Protein AF-0000000077996083 (afdb_homodimer)

Radius of gyration: 19.34 Å; Cα contacts (8 Å, |Δi|>4): 1095; chains: 2; bounding box: 48×63×41 Å

Secondary structure (DSSP, 8-state):
------EEEE---SS-EEEEEE-TTSSEEEEEETTSEEEEEEEETTEEEEEEEEEE-SSSEEEEEE-TTSSEEEEEETTSEEEEEETTTTTEEEEEEE--SS-EEEEEE-TTSSEEEEEETTS-EEEEETT-TT-EEEETT-SSSS-EEEEEEEETTEEEEEETTTEEEEEE----/------EE-----SS-EEEEEE-TTSSEEEEEETTSEEEEEEEETTEEEEEEEEEE-SSSEEEEEE-TTSSEEEEEETTSEEEEEETTTTTEEEEEEE--SS-EEEEEE-TTSSEEEEEETTS-EEEEETT-TT-EEEETT-SSSS-EEEEEEEETTEEEEEETTTEEEEEE----

pLDDT: mean 91.92, std 12.84, range [27.53, 99.0]

InterPro domains:
  IPR001680 WD40 repeat [PF00400] (54-85)
  IPR001680 WD40 repeat [PF00400] (96-128)
  IPR001680 WD40 repeat [PF00400] (143-172)
  IPR001680 WD40 repeat [PS50082] (97-138)
  IPR001680 WD40 repeat [SM00320] (3-42)
  IPR001680 WD40 repeat [SM00320] (48-86)
  IPR001680 WD40 repeat [SM00320] (90-129)
  IPR001680 WD40 repeat [SM00320] (133-172)
  IPR015943 WD40/YVTN repeat-like-containing domain superfamily [G3DSA:2.130.10.10] (1-175)
  IPR036322 WD40-repeat-containing domain superfamily [SSF50978] (5-173)

Foldseek 3Di:
DPPPPPPPDPPCPPFAWADWDAQPVRFWIWTFTQAQKIFIWGDDPHDTHGPVDIDGHPGRWQDWDAQPVRQKIWTFFQVQKIWIFGVVVVRPTQDIAHDGPGGWHDKDAANVSQWIWIWHQSQWIKIAGRNDNVFIDTDPCNDPPGTWDDWDDPHNFWIWTDTPSPDIDIGGHDGD/DDCPPDPPDPPDPPFAWADWDAQPVRFWIWTFTQAQKIFIWGDDPPDTHGPVDIDGHPGRWQDWDAQPVRQKIWTFHQVQKIWIFGVVVVRHTQDIAHDGPGGWHDKDAANVSQWIWIWHQSQWIKIAGRNDNVFIDTDPCNDPPGTWDDWDDPHNFWIWTDTPSPDIDIGGHDGD

Sequence (352 aa):
MKNKKKCFAIDDPGYEPEVVAIHPGGGTAAVGGLDGNVHLYSIQGTSLKIDEKTLQAKGPVTDLAYSHDGAFLAVCDANKVVTVFSVADGYAEHNIFYGHHAKIVCLAWSPDNEHFASGGMDMMVYVWTLSDPETRVKIPDAHRLHHVSSLAWLDEHTLITTSHDASVKEWSISYKMKNKKKCFAIDDPGYEPEVVAIHPGGGTAAVGGLDGNVHLYSIQGTSLKIDEKTLQAKGPVTDLAYSHDGAFLAVCDANKVVTVFSVADGYAEHNIFYGHHAKIVCLAWSPDNEHFASGGMDMMVYVWTLSDPETRVKIPDAHRLHHVSSLAWLDEHTLITTSHDASVKEWSISYK

Organism: NCBI:txid55544

Nearest PDB structures (foldseek):
  3fm0-assembly1_A  TM=8.403E-01  e=8.710E-08  Homo sapiens
  8ro1-assembly1_E  TM=8.560E-01  e=1.015E-07  Caenorhabditis elegans
  8j6s-assembly1_L  TM=8.609E-01  e=5.457E-07  Homo sapiens
  8qzs-assembly1_E  TM=5.482E-01  e=2.697E-08  Homo sapiens
  7b9v-assembly1_o  TM=7.533E-01  e=2.274E-06  Saccharomyces cerevisiae

Structure (mmCIF, N/CA/C/O backbone):
data_AF-0000000077996083-model_v1
#
loop_
_entity.id
_entity.type
_entity.pdbx_description
1 polymer 'B-cell lymphoma 6 protein'
#
loop_
_atom_site.group_PDB
_atom_site.id
_atom_site.type_symbol
_atom_site.label_atom_id
_atom_site.label_alt_id
_atom_site.label_comp_id
_atom_site.label_asym_id
_atom_site.label_entity_id
_atom_site.label_seq_id
_atom_site.pdbx_PDB_ins_code
_atom_site.Cartn_x
_atom_site.Cartn_y
_atom_site.Cartn_z
_atom_site.occupancy
_atom_site.B_iso_or_equiv
_atom_site.auth_seq_id
_atom_site.auth_comp_id
_atom_site.auth_asym_id
_atom_site.auth_atom_id
_atom_site.pdbx_PDB_model_num
ATOM 1 N N . MET A 1 1 ? -2.143 -31.609 -17.672 1 27.53 1 MET A N 1
ATOM 2 C CA . MET A 1 1 ? -2.322 -30.688 -16.562 1 27.53 1 MET A CA 1
ATOM 3 C C . MET A 1 1 ? -1.251 -29.609 -16.562 1 27.53 1 MET A C 1
ATOM 5 O O . MET A 1 1 ? -1.557 -28.422 -16.406 1 27.53 1 MET A O 1
ATOM 9 N N . LYS A 1 2 ? 0.029 -30.031 -16.203 1 35.25 2 LYS A N 1
ATOM 10 C CA . LYS A 1 2 ? 0.854 -29.25 -15.289 1 35.25 2 LYS A CA 1
ATOM 11 C C . LYS A 1 2 ? 1.583 -28.125 -16.016 1 35.25 2 LYS A C 1
ATOM 13 O O . LYS A 1 2 ? 2.678 -28.328 -16.547 1 35.25 2 LYS A O 1
ATOM 18 N N . ASN A 1 3 ? 1.143 -27.562 -16.891 1 41.5 3 ASN A N 1
ATOM 19 C CA . ASN A 1 3 ? 1.96 -26.422 -17.297 1 41.5 3 ASN A CA 1
ATOM 20 C C . ASN A 1 3 ? 2.445 -25.625 -16.094 1 41.5 3 ASN A C 1
ATOM 22 O O . ASN A 1 3 ? 1.676 -24.875 -15.484 1 41.5 3 ASN A O 1
ATOM 26 N N . LYS A 1 4 ? 3.314 -26.312 -15.328 1 43.78 4 LYS A N 1
ATOM 27 C CA . LYS A 1 4 ? 4.043 -25.75 -14.195 1 43.78 4 LYS A CA 1
ATOM 28 C C . LYS A 1 4 ? 4.672 -24.406 -14.57 1 43.78 4 LYS A C 1
ATOM 30 O O . LYS A 1 4 ? 5.465 -24.328 -15.508 1 43.78 4 LYS A O 1
ATOM 35 N N . LYS A 1 5 ? 3.887 -23.266 -14.43 1 49.53 5 LYS A N 1
ATOM 36 C CA . LYS A 1 5 ? 4.238 -21.859 -14.609 1 49.53 5 LYS A CA 1
ATOM 37 C C . LYS A 1 5 ? 5.586 -21.547 -13.961 1 49.53 5 LYS A C 1
ATOM 39 O O . LYS A 1 5 ? 5.859 -21.969 -12.836 1 49.53 5 LYS A O 1
ATOM 44 N N . LYS A 1 6 ? 6.57 -21.469 -14.891 1 47.84 6 LYS A N 1
ATOM 45 C CA . LYS A 1 6 ? 7.965 -21.219 -14.539 1 47.84 6 LYS A CA 1
ATOM 46 C C . LYS A 1 6 ? 8.086 -20.047 -13.57 1 47.84 6 LYS A C 1
ATOM 48 O O . LYS A 1 6 ? 7.566 -18.953 -13.844 1 47.84 6 LYS A O 1
ATOM 53 N N . CYS A 1 7 ? 7.914 -20.344 -12.258 1 51.66 7 CYS A N 1
ATOM 54 C CA . CYS A 1 7 ? 8.289 -19.391 -11.234 1 51.66 7 CYS A CA 1
ATOM 55 C C . CYS A 1 7 ? 9.789 -19.125 -11.258 1 51.66 7 CYS A C 1
ATOM 57 O O . CYS A 1 7 ? 10.594 -20.062 -11.297 1 51.66 7 CYS A O 1
ATOM 59 N N . PHE A 1 8 ? 10.172 -18.078 -12.07 1 52.69 8 PHE A N 1
ATOM 60 C CA . PHE A 1 8 ? 11.562 -17.703 -11.828 1 52.69 8 PHE A CA 1
ATOM 61 C C . PHE A 1 8 ? 11.711 -17.047 -10.461 1 52.69 8 PHE A C 1
ATOM 63 O O . PHE A 1 8 ? 10.883 -16.234 -10.055 1 52.69 8 PHE A O 1
ATOM 70 N N . ALA A 1 9 ? 12.18 -17.797 -9.539 1 57.34 9 ALA A N 1
ATOM 71 C CA . ALA A 1 9 ? 12.414 -17.281 -8.188 1 57.34 9 ALA A CA 1
ATOM 72 C C . ALA A 1 9 ? 13.82 -16.719 -8.047 1 57.34 9 ALA A C 1
ATOM 74 O O . ALA A 1 9 ? 14.773 -17.234 -8.633 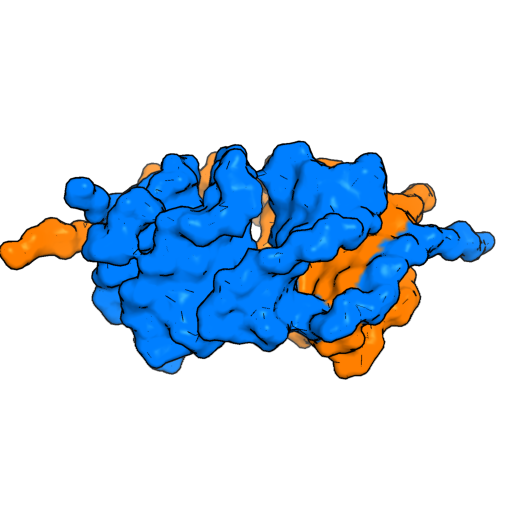1 57.34 9 ALA A O 1
ATOM 75 N N . ILE A 1 10 ? 13.938 -15.398 -7.91 1 59.88 10 ILE A N 1
ATOM 76 C CA . ILE A 1 10 ? 15.18 -14.922 -7.309 1 59.88 10 ILE A CA 1
ATOM 77 C C . ILE A 1 10 ? 15.32 -15.492 -5.898 1 59.88 10 ILE A C 1
ATOM 79 O O . ILE A 1 10 ? 14.641 -15.047 -4.969 1 59.88 10 ILE A O 1
ATOM 83 N N . ASP A 1 11 ? 15.891 -16.641 -5.832 1 62.16 11 ASP A N 1
ATOM 84 C CA . ASP A 1 11 ? 16.047 -17.344 -4.562 1 62.16 11 ASP A CA 1
ATOM 85 C C . ASP A 1 11 ? 17.234 -16.781 -3.773 1 62.16 11 ASP A C 1
ATOM 87 O O . ASP A 1 11 ? 18.25 -16.422 -4.352 1 62.16 11 ASP A O 1
ATOM 91 N N . ASP A 1 12 ? 17 -16.562 -2.426 1 67.06 12 ASP A N 1
ATOM 92 C CA . ASP A 1 12 ? 17.875 -16.266 -1.295 1 67.06 12 ASP A CA 1
ATOM 93 C C . ASP A 1 12 ? 18.703 -15.008 -1.542 1 67.06 12 ASP A C 1
ATOM 95 O O . ASP A 1 12 ? 19.922 -15.078 -1.682 1 67.06 12 ASP A O 1
ATOM 99 N N . PRO A 1 13 ? 18.078 -13.844 -1.62 1 76.06 13 PRO A N 1
ATOM 100 C CA . PRO A 1 13 ? 18.828 -12.602 -1.834 1 76.06 13 PRO A CA 1
ATOM 101 C C . PRO A 1 13 ? 19.734 -12.242 -0.659 1 76.06 13 PRO A C 1
ATOM 103 O O . PRO A 1 13 ? 20.516 -11.305 -0.75 1 76.06 13 PRO A O 1
ATOM 106 N N . GLY A 1 14 ? 19.75 -12.969 0.502 1 84.19 14 GLY A N 1
ATOM 107 C CA . GLY A 1 14 ? 20.625 -12.719 1.633 1 84.19 14 GLY A CA 1
ATOM 108 C C . GLY A 1 14 ? 20.078 -11.68 2.596 1 84.19 14 GLY A C 1
ATOM 109 O O . GLY A 1 14 ? 20.797 -11.188 3.467 1 84.19 14 GLY A O 1
ATOM 110 N N . TYR A 1 15 ? 18.906 -11.219 2.441 1 92 15 TYR A N 1
ATOM 111 C CA . TYR A 1 15 ? 18.219 -10.289 3.33 1 92 15 TYR A CA 1
ATOM 112 C C . TYR A 1 15 ? 16.719 -10.609 3.404 1 92 15 TYR A C 1
ATOM 114 O O . TYR A 1 15 ? 16.234 -11.492 2.693 1 92 15 TYR A O 1
ATOM 122 N N . GLU A 1 16 ? 16.047 -10.039 4.391 1 95.19 16 GLU A N 1
ATOM 123 C CA . GLU A 1 16 ? 14.602 -10.227 4.555 1 95.19 16 GLU A CA 1
ATOM 124 C C . GLU A 1 16 ? 13.828 -9.086 3.908 1 95.19 16 GLU A C 1
ATOM 126 O O . GLU A 1 16 ? 13.742 -7.988 4.469 1 95.19 16 GLU A O 1
ATOM 131 N N . PRO A 1 17 ? 13.227 -9.32 2.734 1 96.69 17 PRO A N 1
ATOM 132 C CA . PRO A 1 17 ? 12.469 -8.273 2.049 1 96.69 17 PRO A CA 1
ATOM 133 C C . PRO A 1 17 ? 11.148 -7.945 2.748 1 96.69 17 PRO A C 1
ATOM 135 O O . PRO A 1 17 ? 10.461 -8.844 3.227 1 96.69 17 PRO A O 1
ATOM 138 N N . GLU A 1 18 ? 10.812 -6.68 2.879 1 97.94 18 GLU A N 1
ATOM 139 C CA . GLU A 1 18 ? 9.594 -6.211 3.539 1 97.94 18 GLU A CA 1
ATOM 140 C C . GLU A 1 18 ? 8.586 -5.688 2.525 1 97.94 18 GLU A C 1
ATOM 142 O O . GLU A 1 18 ? 7.387 -5.965 2.633 1 97.94 18 GLU A O 1
ATOM 147 N N . VAL A 1 19 ? 8.969 -4.961 1.599 1 98.56 19 VAL A N 1
ATOM 148 C CA . VAL A 1 19 ? 8.078 -4.246 0.691 1 98.56 19 VAL A CA 1
ATOM 149 C C . VAL A 1 19 ? 8.766 -4.051 -0.659 1 98.56 19 VAL A C 1
ATOM 151 O O . VAL A 1 19 ? 9.984 -3.891 -0.725 1 98.56 19 VAL A O 1
ATOM 154 N N . VAL A 1 20 ? 7.98 -4.059 -1.806 1 97.88 20 VAL A N 1
ATOM 155 C CA . VAL A 1 20 ? 8.492 -3.859 -3.158 1 97.88 20 VAL A CA 1
ATOM 156 C C . VAL A 1 20 ? 7.695 -2.76 -3.855 1 97.88 20 VAL A C 1
ATOM 158 O O . VAL A 1 20 ? 6.48 -2.658 -3.678 1 97.88 20 VAL A O 1
ATOM 161 N N . ALA A 1 21 ? 8.328 -1.937 -4.57 1 98.31 21 ALA A N 1
ATOM 162 C CA . ALA A 1 21 ? 7.723 -0.956 -5.465 1 98.31 21 ALA A CA 1
ATOM 163 C C . ALA A 1 21 ? 8.359 -1.012 -6.852 1 98.31 21 ALA A C 1
ATOM 165 O O . ALA A 1 21 ? 9.578 -1.132 -6.98 1 98.31 21 ALA A O 1
ATOM 166 N N . ILE A 1 22 ? 7.543 -0.932 -7.848 1 97.25 22 ILE A N 1
ATOM 167 C CA . ILE A 1 22 ? 8.016 -0.876 -9.227 1 97.25 22 ILE A CA 1
ATOM 168 C C . ILE A 1 22 ? 8.078 0.577 -9.695 1 97.25 22 ILE A C 1
ATOM 170 O O . ILE A 1 22 ? 7.121 1.336 -9.508 1 97.25 22 ILE A O 1
ATOM 174 N N . HIS A 1 23 ? 9.203 0.893 -10.25 1 98.12 23 HIS A N 1
ATOM 175 C CA . HIS A 1 23 ? 9.305 2.225 -10.836 1 98.12 23 HIS A CA 1
ATOM 176 C C . HIS A 1 23 ? 8.258 2.426 -11.93 1 98.12 23 HIS A C 1
ATOM 178 O O . HIS A 1 23 ? 8.039 1.536 -12.758 1 98.12 23 HIS A O 1
ATOM 184 N N . PRO A 1 24 ? 7.66 3.637 -11.938 1 96.25 24 PRO A N 1
ATOM 185 C CA . PRO A 1 24 ? 6.586 3.84 -12.914 1 96.25 24 PRO A CA 1
ATOM 186 C C . PRO A 1 24 ? 7.074 3.721 -14.359 1 96.25 24 PRO A C 1
ATOM 188 O O . PRO A 1 24 ? 6.293 3.379 -15.25 1 96.25 24 PRO A O 1
ATOM 191 N N . GLY A 1 25 ? 8.25 3.934 -14.602 1 94.69 25 GLY A N 1
ATOM 192 C CA . GLY A 1 25 ? 8.812 3.793 -15.938 1 94.69 25 GLY A CA 1
ATOM 193 C C . GLY A 1 25 ? 9.156 2.359 -16.297 1 94.69 25 GLY A C 1
ATOM 194 O O . GLY A 1 25 ? 9.57 2.074 -17.422 1 94.69 25 GLY A O 1
ATOM 195 N N . GLY A 1 26 ? 9.078 1.457 -15.367 1 93.5 26 GLY A N 1
ATOM 196 C CA . GLY A 1 26 ? 9.148 0.025 -15.609 1 93.5 26 GLY A CA 1
ATOM 197 C C . GLY A 1 26 ? 10.57 -0.511 -15.602 1 93.5 26 GLY A C 1
ATOM 198 O O . GLY A 1 26 ? 10.789 -1.7 -15.844 1 93.5 26 GLY A O 1
ATOM 199 N N . GLY A 1 27 ? 11.57 0.197 -15.258 1 93.06 27 GLY A N 1
ATOM 200 C CA . GLY A 1 27 ? 12.945 -0.258 -15.414 1 93.06 27 GLY A CA 1
ATOM 201 C C . GLY A 1 27 ? 13.555 -0.78 -14.125 1 93.06 27 GLY A C 1
ATOM 202 O O . GLY A 1 27 ? 14.609 -1.412 -14.148 1 93.06 27 GLY A O 1
ATOM 203 N N . THR A 1 28 ? 12.938 -0.539 -13.047 1 96.5 28 THR A N 1
ATOM 204 C CA . THR A 1 28 ? 13.562 -0.862 -11.766 1 96.5 28 THR A CA 1
ATOM 205 C C . THR A 1 28 ? 12.516 -1.332 -10.766 1 96.5 28 THR A C 1
ATOM 207 O O . THR A 1 28 ? 11.414 -0.771 -10.695 1 96.5 28 THR A O 1
ATOM 210 N N . ALA A 1 29 ? 12.797 -2.398 -10.031 1 96.19 29 ALA A N 1
ATOM 211 C CA . ALA A 1 29 ? 12.086 -2.762 -8.812 1 96.19 29 ALA A CA 1
ATOM 212 C C . ALA A 1 29 ? 12.922 -2.422 -7.574 1 96.19 29 ALA A C 1
ATOM 214 O O . ALA A 1 29 ? 14.094 -2.795 -7.488 1 96.19 29 ALA A O 1
ATOM 215 N N . ALA A 1 30 ? 12.367 -1.643 -6.656 1 98 30 ALA A N 1
ATOM 216 C CA . ALA A 1 30 ? 12.984 -1.336 -5.371 1 98 30 ALA A CA 1
ATOM 217 C C . ALA A 1 30 ? 12.414 -2.209 -4.262 1 98 30 ALA A C 1
ATOM 219 O O . ALA A 1 30 ? 11.195 -2.236 -4.051 1 98 30 ALA A O 1
ATOM 220 N N . VAL A 1 31 ? 13.234 -2.939 -3.564 1 97.56 31 VAL A N 1
ATOM 221 C CA . VAL A 1 31 ? 12.812 -3.83 -2.49 1 97.56 31 VAL A CA 1
ATOM 222 C C . VAL A 1 31 ? 13.422 -3.375 -1.168 1 97.56 31 VAL A C 1
ATOM 224 O O . VAL A 1 31 ? 14.648 -3.396 -1.004 1 97.56 31 VAL A O 1
ATOM 227 N N . GLY A 1 32 ? 12.547 -2.938 -0.267 1 98.56 32 GLY A N 1
ATOM 228 C CA . GLY A 1 32 ? 13 -2.58 1.067 1 98.56 32 GLY A CA 1
ATOM 229 C C . GLY A 1 32 ? 13.203 -3.781 1.973 1 98.56 32 GLY A C 1
ATOM 230 O O . GLY A 1 32 ? 12.367 -4.688 2.004 1 98.56 32 GLY A O 1
ATOM 231 N N . GLY A 1 33 ? 14.289 -3.721 2.672 1 98.19 33 GLY A N 1
ATOM 232 C CA . GLY A 1 33 ? 14.625 -4.855 3.52 1 98.19 33 GLY A CA 1
ATOM 233 C C . GLY A 1 33 ? 14.664 -4.504 4.996 1 98.19 33 GLY A C 1
ATOM 234 O O . GLY A 1 33 ? 14.875 -3.346 5.355 1 98.19 33 GLY A O 1
ATOM 235 N N . LEU A 1 34 ? 14.523 -5.535 5.801 1 98.12 34 LEU A N 1
ATOM 236 C CA . LEU A 1 34 ? 14.672 -5.383 7.246 1 98.12 34 LEU A CA 1
ATOM 237 C C . LEU A 1 34 ? 16.125 -5.117 7.621 1 98.12 34 LEU A C 1
ATOM 239 O O . LEU A 1 34 ? 16.422 -4.719 8.75 1 98.12 34 LEU A O 1
ATOM 243 N N . ASP A 1 35 ? 17.062 -5.27 6.707 1 97.69 35 ASP A N 1
ATOM 244 C CA . ASP A 1 35 ? 18.469 -4.984 6.945 1 97.69 35 ASP A CA 1
ATOM 245 C C . ASP A 1 35 ? 18.75 -3.484 6.855 1 97.69 35 ASP A C 1
ATOM 247 O O . ASP A 1 35 ? 19.891 -3.051 7.035 1 97.69 35 ASP A O 1
ATOM 251 N N . GLY A 1 36 ? 17.719 -2.68 6.523 1 98.5 36 GLY A N 1
ATOM 252 C CA . GLY A 1 36 ? 17.875 -1.235 6.441 1 98.5 36 GLY A CA 1
ATOM 253 C C . GLY A 1 36 ? 18.312 -0.758 5.074 1 98.5 36 GLY A C 1
ATOM 254 O O . GLY A 1 36 ? 18.688 0.407 4.906 1 98.5 36 GLY A O 1
ATOM 255 N N . ASN A 1 37 ? 18.312 -1.662 4.18 1 98.31 37 ASN A N 1
ATOM 256 C CA . ASN A 1 37 ? 18.703 -1.313 2.814 1 98.31 37 ASN A CA 1
ATOM 257 C C . ASN A 1 37 ? 17.516 -1.46 1.852 1 98.31 37 ASN A C 1
ATOM 259 O O . ASN A 1 37 ? 16.594 -2.225 2.113 1 98.31 37 ASN A O 1
ATOM 263 N N . VAL A 1 38 ? 17.562 -0.648 0.821 1 98.69 38 VAL A N 1
ATOM 264 C CA . VAL A 1 38 ? 16.75 -0.881 -0.361 1 98.69 38 VAL A CA 1
ATOM 265 C C . VAL A 1 38 ? 17.578 -1.528 -1.459 1 98.69 38 VAL A C 1
ATOM 267 O O . VAL A 1 38 ? 18.594 -0.97 -1.881 1 98.69 38 VAL A O 1
ATOM 270 N N . HIS A 1 39 ? 17.219 -2.682 -1.838 1 97.19 39 HIS A N 1
ATOM 271 C CA . HIS A 1 39 ? 17.875 -3.398 -2.92 1 97.19 39 HIS A CA 1
ATOM 272 C C . HIS A 1 39 ? 17.203 -3.135 -4.258 1 97.19 39 HIS A C 1
ATOM 274 O O . HIS A 1 39 ? 16 -3.383 -4.406 1 97.19 39 HIS A O 1
ATOM 280 N N . LEU A 1 40 ? 18.016 -2.6 -5.18 1 96.94 40 LEU A N 1
ATOM 281 C CA . LEU A 1 40 ? 17.453 -2.293 -6.496 1 96.94 40 LEU A CA 1
ATOM 282 C C . LEU A 1 40 ? 17.672 -3.453 -7.461 1 96.94 40 LEU A C 1
ATOM 284 O O . LEU A 1 40 ? 18.766 -4.043 -7.492 1 96.94 40 LEU A O 1
ATOM 288 N N . TYR A 1 41 ? 16.672 -3.836 -8.156 1 94.62 41 TYR A N 1
ATOM 289 C CA . TYR A 1 41 ? 16.719 -4.805 -9.25 1 94.62 41 TYR A CA 1
ATOM 290 C C . TYR A 1 41 ? 16.391 -4.137 -10.586 1 94.62 41 TYR A C 1
ATOM 292 O O . TYR A 1 41 ? 15.406 -3.396 -10.688 1 94.62 41 TYR A O 1
ATOM 300 N N . SER A 1 42 ? 17.203 -4.367 -11.555 1 94.06 42 SER A N 1
ATOM 301 C CA . SER A 1 42 ? 16.859 -3.934 -12.906 1 94.06 42 SER A CA 1
ATOM 302 C C . SER A 1 42 ? 15.852 -4.875 -13.547 1 94.06 42 SER A C 1
ATOM 304 O O . SER A 1 42 ? 15.906 -6.09 -13.336 1 94.06 42 SER A O 1
ATOM 306 N N . ILE A 1 43 ? 14.977 -4.301 -14.273 1 91.88 43 ILE A N 1
ATOM 307 C CA . ILE A 1 43 ? 13.992 -5.098 -15 1 91.88 43 ILE A CA 1
ATOM 308 C C . ILE A 1 43 ? 14.398 -5.199 -16.469 1 91.88 43 ILE A C 1
ATOM 310 O O . ILE A 1 43 ? 14.453 -4.188 -17.172 1 91.88 43 ILE A O 1
ATOM 314 N N . GLN A 1 44 ? 14.711 -6.32 -16.875 1 89.25 44 GLN A N 1
ATOM 315 C CA . GLN A 1 44 ? 15.047 -6.609 -18.266 1 89.25 44 GLN A CA 1
ATOM 316 C C . GLN A 1 44 ? 14.016 -7.535 -18.891 1 89.25 44 GLN A C 1
ATOM 318 O O . GLN A 1 44 ? 14.031 -8.75 -18.672 1 89.25 44 GLN A O 1
ATOM 323 N N . GLY A 1 45 ? 13.141 -6.902 -19.719 1 85.62 45 GLY A N 1
ATOM 324 C CA . GLY A 1 45 ? 11.984 -7.66 -20.172 1 85.62 45 GLY A CA 1
ATOM 325 C C . GLY A 1 45 ? 11.031 -8.023 -19.047 1 85.62 45 GLY A C 1
ATOM 326 O O . GLY A 1 45 ? 10.43 -7.148 -18.422 1 85.62 45 GLY A O 1
ATOM 327 N N . THR A 1 46 ? 11.039 -9.383 -18.797 1 80.75 46 THR A N 1
ATOM 328 C CA . THR A 1 46 ? 10.125 -9.812 -17.75 1 80.75 46 THR A CA 1
ATOM 329 C C . THR A 1 46 ? 10.891 -10.398 -16.562 1 80.75 46 THR A C 1
ATOM 331 O O . THR A 1 46 ? 10.32 -11.109 -15.734 1 80.75 46 THR A O 1
ATOM 334 N N . SER A 1 47 ? 12.117 -10.031 -16.484 1 84.81 47 SER A N 1
ATOM 335 C CA . SER A 1 47 ? 12.953 -10.633 -15.445 1 84.81 47 SER A CA 1
ATOM 336 C C . SER A 1 47 ? 13.602 -9.57 -14.57 1 84.81 47 SER A C 1
ATOM 338 O O . SER A 1 47 ? 14 -8.516 -15.062 1 84.81 47 SER A O 1
ATOM 340 N N . LEU A 1 48 ? 13.711 -9.961 -13.336 1 88.88 48 LEU A N 1
ATOM 341 C CA . LEU A 1 48 ? 14.5 -9.141 -12.414 1 88.88 48 LEU A CA 1
ATOM 342 C C . LEU A 1 48 ? 15.977 -9.523 -12.477 1 88.88 48 LEU A C 1
ATOM 344 O O . LEU A 1 48 ? 16.312 -10.703 -12.523 1 88.88 48 LEU A O 1
ATOM 348 N N . LYS A 1 49 ? 16.719 -8.531 -12.547 1 88.38 49 LYS A N 1
ATOM 349 C CA . LYS A 1 49 ? 18.172 -8.734 -12.469 1 88.38 49 LYS A CA 1
ATOM 350 C C . LYS A 1 49 ? 18.766 -7.988 -11.281 1 88.38 49 LYS A C 1
ATOM 352 O O . LYS A 1 49 ? 18.469 -6.812 -11.062 1 88.38 49 LYS A O 1
ATOM 357 N N . ILE A 1 50 ? 19.578 -8.758 -10.555 1 85.38 50 ILE A N 1
ATOM 358 C CA . ILE A 1 50 ? 20.266 -8.125 -9.422 1 85.38 50 ILE A CA 1
ATOM 359 C C . ILE A 1 50 ? 21.297 -7.133 -9.938 1 85.38 50 ILE A C 1
ATOM 361 O O . ILE A 1 50 ? 22.156 -7.484 -10.766 1 85.38 50 ILE A O 1
ATOM 365 N N . ASP A 1 51 ? 21.188 -5.867 -9.641 1 78.38 51 ASP A N 1
ATOM 366 C CA . ASP A 1 51 ? 22.141 -4.84 -10.055 1 78.38 51 ASP A CA 1
ATOM 367 C C . ASP A 1 51 ? 23.156 -4.562 -8.953 1 78.38 51 ASP A C 1
ATOM 369 O O . ASP A 1 51 ? 24.078 -3.75 -9.133 1 78.38 51 ASP A O 1
ATOM 373 N N . GLU A 1 52 ? 23.219 -5.211 -7.883 1 80.44 52 GLU A N 1
ATOM 374 C CA . GLU A 1 52 ? 24.125 -5.07 -6.742 1 80.44 52 GLU A CA 1
ATOM 375 C C . GLU A 1 52 ? 24.094 -3.648 -6.191 1 80.44 52 GLU A C 1
ATOM 377 O O . GLU A 1 52 ? 25.094 -3.182 -5.617 1 80.44 52 GLU A O 1
ATOM 382 N N . LYS A 1 53 ? 23.109 -2.896 -6.535 1 92.5 53 LYS A N 1
ATOM 383 C CA . LYS A 1 53 ? 22.969 -1.56 -5.969 1 92.5 53 LYS A CA 1
ATOM 384 C C . LYS A 1 53 ? 22 -1.57 -4.785 1 92.5 53 LYS A C 1
ATOM 386 O O . LYS A 1 53 ? 20.906 -2.121 -4.875 1 92.5 53 LYS A O 1
ATOM 391 N N . THR A 1 54 ? 22.547 -1.008 -3.678 1 96.75 54 THR A N 1
ATOM 392 C CA . THR A 1 54 ? 21.734 -0.864 -2.469 1 96.75 54 THR A CA 1
ATOM 393 C C . THR A 1 54 ? 21.719 0.589 -2.002 1 96.75 54 THR A C 1
ATOM 395 O O . THR A 1 54 ? 22.719 1.301 -2.133 1 96.75 54 THR A O 1
ATOM 398 N N . LEU A 1 55 ? 20.594 1.034 -1.606 1 98.56 55 LEU A N 1
ATOM 399 C CA . LEU A 1 55 ? 20.406 2.338 -0.979 1 98.56 55 LEU A CA 1
ATOM 400 C C . LEU A 1 55 ? 20.312 2.203 0.537 1 98.56 55 LEU A C 1
ATOM 402 O O . LEU A 1 55 ? 19.609 1.319 1.04 1 98.56 55 LEU A O 1
ATOM 406 N N . GLN A 1 56 ? 20.906 3.023 1.253 1 98.69 56 GLN A N 1
ATOM 407 C CA . GLN A 1 56 ? 20.922 2.914 2.707 1 98.69 56 GLN A CA 1
ATOM 408 C C . GLN A 1 56 ? 19.859 3.812 3.34 1 98.69 56 GLN A C 1
ATOM 410 O O . GLN A 1 56 ? 19.922 5.035 3.207 1 98.69 56 GLN A O 1
ATOM 415 N N . ALA A 1 57 ? 18.906 3.205 3.957 1 98.62 57 ALA A N 1
ATOM 416 C CA . ALA A 1 57 ? 17.984 3.918 4.848 1 98.62 57 ALA A CA 1
ATOM 417 C C . ALA A 1 57 ? 18.594 4.074 6.242 1 98.62 57 ALA A C 1
ATOM 419 O O . ALA A 1 57 ? 19.797 3.904 6.422 1 98.62 57 ALA A O 1
ATOM 420 N N . LYS A 1 58 ? 17.75 4.57 7.195 1 98.88 58 LYS A N 1
ATOM 421 C CA . LYS A 1 58 ? 18.312 4.816 8.523 1 98.88 58 LYS A CA 1
ATOM 422 C C . LYS A 1 58 ? 17.891 3.73 9.508 1 98.88 58 LYS A C 1
ATOM 424 O O . LYS A 1 58 ? 18.25 3.785 10.688 1 98.88 58 LYS A O 1
ATOM 429 N N . GLY A 1 59 ? 17.219 2.768 9.109 1 98.88 59 GLY A N 1
ATOM 430 C CA . GLY A 1 59 ? 16.766 1.603 9.859 1 98.88 59 GLY A CA 1
ATOM 431 C C . GLY A 1 59 ? 16.016 0.601 9 1 98.88 59 GLY A C 1
ATOM 432 O O . GLY A 1 59 ? 15.914 0.772 7.781 1 98.88 59 GLY A O 1
ATOM 433 N N . PRO A 1 60 ? 15.523 -0.532 9.641 1 98.88 60 PRO A N 1
ATOM 434 C CA . PRO A 1 60 ? 14.719 -1.49 8.883 1 98.88 60 PRO A CA 1
ATOM 435 C C . PRO A 1 60 ? 13.586 -0.821 8.102 1 98.88 60 PRO A C 1
ATOM 437 O O . PRO A 1 60 ? 12.805 -0.059 8.672 1 98.88 60 PRO A O 1
ATOM 440 N N . VAL A 1 61 ? 13.516 -1.074 6.793 1 98.88 61 VAL A N 1
ATOM 441 C CA . VAL A 1 61 ? 12.539 -0.438 5.914 1 98.88 61 VAL A CA 1
ATOM 442 C C . VAL A 1 61 ? 11.141 -0.948 6.246 1 98.88 61 VAL A C 1
ATOM 444 O O . VAL A 1 61 ? 10.945 -2.145 6.465 1 98.88 61 VAL A O 1
ATOM 447 N N . THR A 1 62 ? 10.172 -0.029 6.344 1 98.88 62 THR A N 1
ATOM 448 C CA . THR A 1 62 ? 8.797 -0.412 6.648 1 98.88 62 THR A CA 1
ATOM 449 C C . THR A 1 62 ? 7.891 -0.179 5.438 1 98.88 62 THR A C 1
ATOM 451 O O . THR A 1 62 ? 6.883 -0.866 5.27 1 98.88 62 THR A O 1
ATOM 454 N N . ASP A 1 63 ? 8.219 0.787 4.656 1 98.81 63 ASP A N 1
ATOM 455 C CA . ASP A 1 63 ? 7.488 1.119 3.436 1 98.81 63 ASP A CA 1
ATOM 456 C C . ASP A 1 63 ? 8.352 1.95 2.488 1 98.81 63 ASP A C 1
ATOM 458 O O . ASP A 1 63 ? 9.352 2.539 2.904 1 98.81 63 ASP A O 1
ATOM 462 N N . LEU A 1 64 ? 8.016 1.953 1.202 1 98.88 64 LEU A N 1
ATOM 463 C CA . LEU A 1 64 ? 8.656 2.812 0.212 1 98.88 64 LEU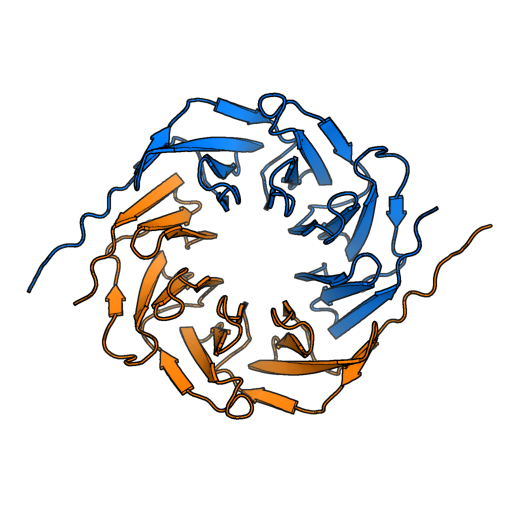 A CA 1
ATOM 464 C C . LEU A 1 64 ? 7.719 3.074 -0.965 1 98.88 64 LEU A C 1
ATOM 466 O O . LEU A 1 64 ? 6.82 2.277 -1.24 1 98.88 64 LEU A O 1
ATOM 470 N N . ALA A 1 65 ? 7.871 4.152 -1.538 1 98.88 65 ALA A N 1
ATOM 471 C CA . ALA A 1 65 ? 7.043 4.52 -2.684 1 98.88 65 ALA A CA 1
ATOM 472 C C . ALA A 1 65 ? 7.789 5.473 -3.613 1 98.88 65 ALA A C 1
ATOM 474 O O . ALA A 1 65 ? 8.477 6.391 -3.154 1 98.88 65 ALA A O 1
ATOM 475 N N . TYR A 1 66 ? 7.656 5.199 -4.922 1 98.81 66 TYR A N 1
ATOM 476 C CA . TYR A 1 66 ? 8.094 6.172 -5.918 1 98.81 66 TYR A CA 1
ATOM 477 C C . TYR A 1 66 ? 7.113 7.336 -6.008 1 98.81 66 TYR A C 1
ATOM 479 O O . TYR A 1 66 ? 5.902 7.148 -5.883 1 98.81 66 TYR A O 1
ATOM 487 N N . SER A 1 67 ? 7.73 8.539 -6.25 1 98.88 67 SER A N 1
ATOM 488 C CA . SER A 1 67 ? 6.855 9.633 -6.664 1 98.88 67 SER A CA 1
ATOM 489 C C . SER A 1 67 ? 6.141 9.305 -7.973 1 98.88 67 SER A C 1
ATOM 491 O O . SER A 1 67 ? 6.574 8.422 -8.719 1 98.88 67 SER A O 1
ATOM 493 N N . HIS A 1 68 ? 5.059 9.984 -8.242 1 98.06 68 HIS A N 1
ATOM 494 C CA . HIS A 1 68 ? 4.23 9.617 -9.383 1 98.06 68 HIS A CA 1
ATOM 495 C C . 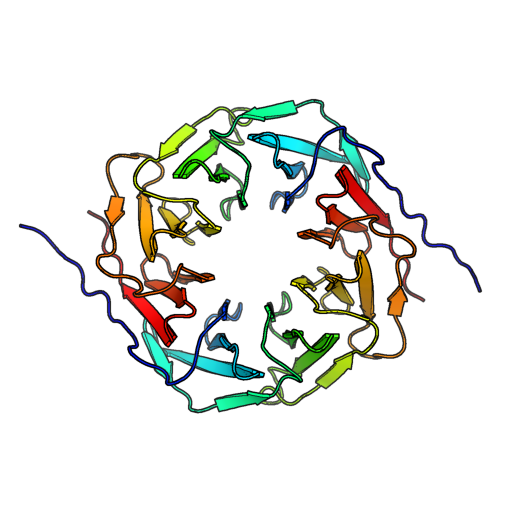HIS A 1 68 ? 4.988 9.773 -10.695 1 98.06 68 HIS A C 1
ATOM 497 O O . HIS A 1 68 ? 4.785 9.008 -11.641 1 98.06 68 HIS A O 1
ATOM 503 N N . ASP A 1 69 ? 5.84 10.703 -10.781 1 98.44 69 ASP A N 1
ATOM 504 C CA . ASP A 1 69 ? 6.621 10.93 -11.992 1 98.44 69 ASP A CA 1
ATOM 505 C C . ASP A 1 69 ? 7.867 10.047 -12.016 1 98.44 69 ASP A C 1
ATOM 507 O O . ASP A 1 69 ? 8.648 10.094 -12.977 1 98.44 69 ASP A O 1
ATOM 511 N N . GLY A 1 70 ? 8.117 9.344 -10.977 1 98.62 70 GLY A N 1
ATOM 512 C CA . GLY A 1 70 ? 9.227 8.406 -10.93 1 98.62 70 GLY A CA 1
ATOM 513 C C . GLY A 1 70 ? 10.555 9.07 -10.617 1 98.62 70 GLY A C 1
ATOM 514 O O . GLY A 1 70 ? 11.602 8.414 -10.648 1 98.62 70 GLY A O 1
ATOM 515 N N . ALA A 1 71 ? 10.523 10.289 -10.242 1 98.81 71 ALA A N 1
ATOM 516 C CA . ALA A 1 71 ? 11.766 11.039 -10.07 1 98.81 71 ALA A CA 1
ATOM 517 C C . ALA A 1 71 ? 12.406 10.727 -8.727 1 98.81 71 ALA A C 1
ATOM 519 O O . ALA A 1 71 ? 13.625 10.852 -8.562 1 98.81 71 ALA A O 1
ATOM 520 N N . PHE A 1 72 ? 11.578 10.344 -7.754 1 98.94 72 PHE A N 1
ATOM 521 C CA . PHE A 1 72 ? 12.102 10.141 -6.41 1 98.94 72 PHE A CA 1
ATOM 522 C C . PHE A 1 72 ? 11.547 8.859 -5.805 1 98.94 72 PHE A C 1
ATOM 524 O O . PHE A 1 72 ? 10.469 8.398 -6.188 1 98.94 72 PHE A O 1
ATOM 531 N N . LEU A 1 73 ? 12.289 8.281 -4.926 1 98.94 73 LEU A N 1
ATOM 532 C CA . LEU A 1 73 ? 11.891 7.176 -4.066 1 98.94 73 LEU A CA 1
ATOM 533 C C . LEU A 1 73 ? 11.945 7.582 -2.598 1 98.94 73 LEU A C 1
ATOM 535 O O . LEU A 1 73 ? 13.008 7.914 -2.08 1 98.94 73 LEU A O 1
ATOM 539 N N . ALA A 1 74 ? 10.773 7.641 -1.937 1 99 74 ALA A N 1
ATOM 540 C CA . ALA A 1 74 ? 10.727 7.844 -0.491 1 99 74 ALA A CA 1
ATOM 541 C C . ALA A 1 74 ? 10.734 6.512 0.253 1 99 74 ALA A C 1
ATOM 543 O O . ALA A 1 74 ? 10.055 5.566 -0.143 1 99 74 ALA A O 1
ATOM 544 N N . VAL A 1 75 ? 11.539 6.441 1.276 1 98.94 75 VAL A N 1
ATOM 545 C CA . VAL A 1 75 ? 11.703 5.242 2.094 1 98.94 75 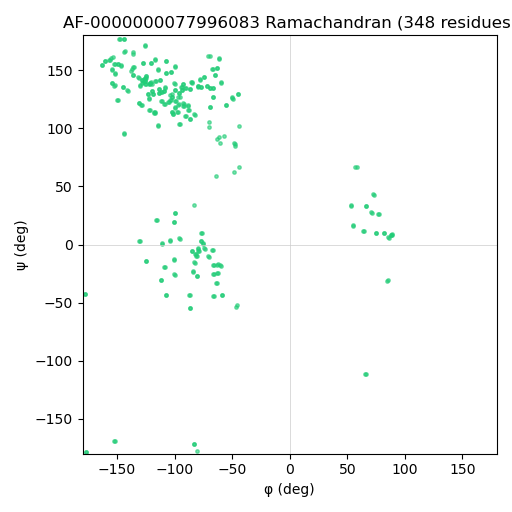VAL A CA 1
ATOM 546 C C . VAL A 1 75 ? 11.531 5.598 3.568 1 98.94 75 VAL A C 1
ATOM 548 O O . VAL A 1 75 ? 12.211 6.484 4.086 1 98.94 75 VAL A O 1
ATOM 551 N N . CYS A 1 76 ? 10.562 4.996 4.211 1 98.94 76 CYS A N 1
ATOM 552 C CA . CYS A 1 76 ? 10.453 5.191 5.652 1 98.94 76 CYS A CA 1
ATOM 553 C C . CYS A 1 76 ? 10.875 3.934 6.406 1 98.94 76 CYS A C 1
ATOM 555 O O . CYS A 1 76 ? 10.938 2.848 5.824 1 98.94 76 CYS A O 1
ATOM 557 N N . ASP A 1 77 ? 11.25 4.172 7.684 1 98.94 77 ASP A N 1
ATOM 558 C CA . ASP A 1 77 ? 11.875 3.049 8.375 1 98.94 77 ASP A CA 1
ATOM 559 C C . ASP A 1 77 ? 11.484 3.02 9.852 1 98.94 77 ASP A C 1
ATOM 561 O O . ASP A 1 77 ? 10.703 3.854 10.305 1 98.94 77 ASP A O 1
ATOM 565 N N . ALA A 1 78 ? 11.945 1.997 10.539 1 98.88 78 ALA A N 1
ATOM 566 C CA . ALA A 1 78 ? 11.586 1.742 11.93 1 98.88 78 ALA A CA 1
ATOM 567 C C . ALA A 1 78 ? 12.383 2.641 12.875 1 98.88 78 ALA A C 1
ATOM 569 O O . ALA A 1 78 ? 12.125 2.672 14.086 1 98.88 78 ALA A O 1
ATOM 570 N N . ASN A 1 79 ? 13.305 3.387 12.391 1 98.88 79 ASN A N 1
ATOM 571 C CA . ASN A 1 79 ? 14.055 4.348 13.195 1 98.88 79 ASN A CA 1
ATOM 572 C C . ASN A 1 79 ? 13.523 5.766 13.008 1 98.88 79 ASN A C 1
ATOM 574 O O . ASN A 1 79 ? 14.242 6.738 13.227 1 98.88 79 ASN A O 1
ATOM 578 N N . LYS A 1 80 ? 12.336 5.887 12.531 1 98.69 80 LYS A N 1
ATOM 579 C CA . LYS A 1 80 ? 11.547 7.113 12.586 1 98.69 80 LYS A CA 1
ATOM 580 C C . LYS A 1 80 ? 12.008 8.109 11.531 1 98.69 80 LYS A C 1
ATOM 582 O O . LYS A 1 80 ? 11.898 9.32 11.727 1 98.69 80 LYS A O 1
ATOM 587 N N . VAL A 1 81 ? 12.578 7.609 10.477 1 98.88 81 VAL A N 1
ATOM 588 C CA . VAL A 1 81 ? 13.156 8.508 9.484 1 98.88 81 VAL A CA 1
ATOM 589 C C . VAL A 1 81 ? 12.578 8.203 8.102 1 98.88 81 VAL A C 1
ATOM 591 O O . VAL A 1 81 ? 12.328 7.047 7.77 1 98.88 81 VAL A O 1
ATOM 594 N N . VAL A 1 82 ? 12.312 9.25 7.336 1 98.94 82 VAL A N 1
ATOM 595 C CA . VAL A 1 82 ? 12.125 9.094 5.898 1 98.94 82 VAL A CA 1
ATOM 596 C C . VAL A 1 82 ? 13.391 9.539 5.164 1 98.94 82 VAL A C 1
ATOM 598 O O . VAL A 1 82 ? 13.906 10.633 5.41 1 98.94 82 VAL A O 1
ATOM 601 N N . THR A 1 83 ? 13.922 8.75 4.34 1 98.94 83 THR A N 1
ATOM 602 C CA . THR A 1 83 ? 14.992 9.086 3.406 1 98.94 83 THR A CA 1
ATOM 603 C C . THR A 1 83 ? 14.461 9.117 1.974 1 98.94 83 THR A C 1
ATOM 605 O O . THR A 1 83 ? 13.766 8.195 1.544 1 98.94 83 THR A O 1
ATOM 608 N N . VAL A 1 84 ? 14.797 10.195 1.229 1 98.94 84 VAL A N 1
ATOM 609 C CA . VAL A 1 84 ? 14.367 10.281 -0.161 1 98.94 84 VAL A CA 1
ATOM 610 C C . VAL A 1 84 ? 15.578 10.219 -1.086 1 98.94 84 VAL A C 1
ATOM 612 O O . VAL A 1 84 ? 16.594 10.883 -0.844 1 98.94 84 VAL A O 1
ATOM 615 N N . PHE A 1 85 ? 15.469 9.414 -2.117 1 98.94 85 PHE A N 1
ATOM 616 C CA . PHE A 1 85 ? 16.516 9.211 -3.1 1 98.94 85 PHE A CA 1
ATOM 617 C C . PHE A 1 85 ? 16.109 9.773 -4.457 1 98.94 85 PHE A C 1
ATOM 619 O O . PHE A 1 85 ? 14.961 9.656 -4.863 1 98.94 85 PHE A O 1
ATOM 626 N N . SER A 1 86 ? 17.062 10.352 -5.133 1 98.88 86 SER A N 1
ATOM 627 C CA . SER A 1 86 ? 16.844 10.922 -6.461 1 98.88 86 SER A CA 1
ATOM 628 C C . SER A 1 86 ? 17.172 9.906 -7.555 1 98.88 86 SER A C 1
ATOM 630 O O . SER A 1 86 ? 18.312 9.484 -7.699 1 98.88 86 SER A O 1
ATOM 632 N N . VAL A 1 87 ? 16.234 9.531 -8.391 1 98.56 87 VAL A N 1
ATOM 633 C CA . VAL A 1 87 ? 16.422 8.531 -9.445 1 98.56 87 VAL A CA 1
ATOM 634 C C . VAL A 1 87 ? 17.391 9.062 -10.484 1 98.56 87 VAL A C 1
ATOM 636 O O . VAL A 1 87 ? 18.328 8.359 -10.875 1 98.56 87 VAL A O 1
ATOM 639 N N . ALA A 1 88 ? 17.25 10.25 -10.867 1 97.94 88 ALA A N 1
ATOM 640 C CA . ALA A 1 88 ? 18.062 10.844 -11.93 1 97.94 88 ALA A CA 1
ATOM 641 C C . ALA A 1 88 ? 19.516 10.953 -11.516 1 97.94 88 ALA A C 1
ATOM 643 O O . ALA A 1 88 ? 20.422 10.922 -12.359 1 97.94 88 ALA A O 1
ATOM 644 N N . ASP A 1 89 ? 19.766 11.016 -10.234 1 98.38 89 ASP A N 1
ATOM 645 C CA . ASP A 1 89 ? 21.125 11.125 -9.727 1 98.38 89 ASP A CA 1
ATOM 646 C C . ASP A 1 89 ? 21.656 9.773 -9.258 1 98.38 89 ASP A C 1
ATOM 648 O O . ASP A 1 89 ? 22.438 9.695 -8.312 1 98.38 89 ASP A O 1
ATOM 652 N N . GLY A 1 90 ? 21.156 8.711 -9.828 1 96.94 90 GLY A N 1
ATOM 653 C CA . GLY A 1 90 ? 21.609 7.371 -9.5 1 96.94 90 GLY A CA 1
ATOM 654 C C . GLY A 1 90 ? 21.188 6.918 -8.109 1 96.94 90 GLY A C 1
ATOM 655 O O . GLY A 1 90 ? 21.953 6.23 -7.422 1 96.94 90 GLY A O 1
ATOM 656 N N . TYR A 1 91 ? 20.047 7.465 -7.633 1 98.25 91 TYR A N 1
ATOM 657 C CA . TYR A 1 91 ? 19.484 7.164 -6.316 1 98.25 91 TYR A CA 1
ATOM 658 C C . TYR A 1 91 ? 20.391 7.676 -5.207 1 98.25 91 TYR A C 1
ATOM 660 O O . TYR A 1 91 ? 20.531 7.039 -4.16 1 98.25 91 TYR A O 1
ATOM 668 N N . ALA A 1 92 ? 21.062 8.766 -5.453 1 98.5 92 ALA A N 1
ATOM 669 C CA . ALA A 1 92 ? 21.719 9.469 -4.352 1 98.5 92 ALA A CA 1
ATOM 670 C C . ALA A 1 92 ? 20.688 10.008 -3.359 1 98.5 92 ALA A C 1
ATOM 672 O O . ALA A 1 92 ? 19.578 10.359 -3.742 1 98.5 92 ALA A O 1
ATOM 673 N N . GLU A 1 93 ? 21.078 10.008 -2.082 1 98.5 93 GLU A N 1
ATOM 674 C CA . GLU A 1 93 ? 20.234 10.648 -1.073 1 98.5 93 GLU A CA 1
ATOM 675 C C . GLU A 1 93 ? 19.938 12.102 -1.436 1 98.5 93 GLU A C 1
ATOM 677 O O . GLU A 1 93 ? 20.859 12.891 -1.657 1 98.5 93 GLU A O 1
ATOM 682 N N . HIS A 1 94 ? 18.703 12.438 -1.59 1 98.75 94 HIS A N 1
ATOM 683 C CA . HIS A 1 94 ? 18.266 13.805 -1.892 1 98.75 94 HIS A CA 1
ATOM 684 C C . HIS A 1 94 ? 18.078 14.617 -0.616 1 98.75 94 HIS A C 1
ATOM 686 O O . HIS A 1 94 ? 18.688 15.68 -0.462 1 98.75 94 HIS A O 1
ATOM 692 N N . ASN A 1 95 ? 17.297 14.141 0.303 1 98.75 95 ASN A N 1
ATOM 693 C CA . ASN A 1 95 ? 17.078 14.719 1.626 1 98.75 95 ASN A CA 1
ATOM 694 C C . ASN A 1 95 ? 16.625 13.664 2.633 1 98.75 95 ASN A C 1
ATOM 696 O O . ASN A 1 95 ? 16.25 12.555 2.248 1 98.75 95 ASN A O 1
ATOM 700 N N . ILE A 1 96 ? 16.781 13.984 3.889 1 98.88 96 ILE A N 1
ATOM 701 C CA . ILE A 1 96 ? 16.375 13.164 5.02 1 98.88 96 ILE A CA 1
ATOM 702 C C . ILE A 1 96 ? 15.391 13.945 5.895 1 98.88 96 ILE A C 1
ATOM 704 O O . ILE A 1 96 ? 15.594 15.133 6.148 1 98.88 96 ILE A O 1
ATOM 708 N N . PHE A 1 97 ? 14.391 13.281 6.332 1 98.81 97 PHE A N 1
ATOM 709 C CA . PHE A 1 97 ? 13.305 13.945 7.039 1 98.81 97 PHE A CA 1
ATOM 710 C C . PHE A 1 97 ? 13.117 13.352 8.43 1 98.81 97 PHE A C 1
ATOM 712 O O . PHE A 1 97 ? 12.742 12.188 8.57 1 98.81 97 PHE A O 1
ATOM 719 N N . TYR A 1 98 ? 13.359 14.188 9.383 1 98.62 98 TYR A N 1
ATOM 720 C CA . TYR A 1 98 ? 13.211 13.836 10.789 1 98.62 98 TYR A CA 1
ATOM 721 C C . TYR A 1 98 ? 12 14.523 11.406 1 98.62 98 TYR A C 1
ATOM 723 O O . TYR A 1 98 ? 11.773 15.711 11.18 1 98.62 98 TYR A O 1
ATOM 731 N N . GLY A 1 99 ? 11.25 13.797 12.133 1 97.62 99 GLY A N 1
ATOM 732 C CA . GLY A 1 99 ? 10.117 14.391 12.836 1 97.62 99 GLY A CA 1
ATOM 733 C C . GLY A 1 99 ? 9.367 13.398 13.703 1 97.62 99 GLY A C 1
ATOM 734 O O . GLY A 1 99 ? 9.031 13.695 14.852 1 97.62 99 GLY A O 1
ATOM 735 N N . HIS A 1 100 ? 9.133 12.203 13.195 1 98.12 100 HIS A N 1
ATOM 736 C CA . HIS A 1 100 ? 8.383 11.172 13.898 1 98.12 100 HIS A CA 1
ATOM 737 C C . HIS A 1 100 ? 9.094 10.75 15.18 1 98.12 100 HIS A C 1
ATOM 739 O O . HIS A 1 100 ? 10.328 10.82 15.258 1 98.12 100 HIS A O 1
ATOM 745 N N . HIS A 1 101 ? 8.383 10.305 16.156 1 97.81 101 HIS A N 1
ATOM 746 C CA . HIS A 1 101 ? 8.938 9.891 17.438 1 97.81 101 HIS A CA 1
ATOM 747 C C . HIS A 1 101 ? 8.82 8.383 17.625 1 97.81 101 HIS A C 1
ATOM 749 O O . HIS A 1 101 ? 9.18 7.855 18.688 1 97.81 101 HIS A O 1
ATOM 755 N N . ALA A 1 102 ? 8.305 7.688 16.703 1 98.06 102 ALA A N 1
ATOM 756 C CA . ALA A 1 102 ? 8.258 6.23 16.625 1 98.06 102 ALA A CA 1
ATOM 757 C C . ALA A 1 102 ? 8.312 5.758 15.18 1 98.06 102 ALA A C 1
ATOM 759 O O . ALA A 1 102 ? 8.336 6.574 14.258 1 98.06 102 ALA A O 1
ATOM 760 N N . LYS A 1 103 ? 8.336 4.438 15.016 1 98.19 103 LYS A N 1
ATOM 761 C CA . LYS A 1 103 ? 8.367 3.77 13.719 1 98.19 103 LYS A CA 1
ATOM 762 C C . LYS A 1 103 ? 7.367 4.395 12.75 1 98.19 103 LYS A C 1
ATOM 764 O O . LYS A 1 103 ? 6.219 4.648 13.117 1 98.19 103 LYS A O 1
ATOM 769 N N . ILE A 1 104 ? 7.832 4.746 11.492 1 98.81 104 ILE A N 1
ATOM 770 C CA . ILE A 1 104 ? 6.938 5.18 10.43 1 98.81 104 ILE A CA 1
ATOM 771 C C . ILE A 1 104 ? 6.391 3.963 9.688 1 98.81 104 ILE A C 1
ATOM 773 O O . ILE A 1 104 ? 7.129 3.018 9.398 1 98.81 104 ILE A O 1
ATOM 777 N N . VAL A 1 105 ? 5.07 3.955 9.312 1 98.31 105 VAL A N 1
ATOM 778 C CA . VAL A 1 105 ? 4.484 2.705 8.836 1 98.31 105 VAL A CA 1
ATOM 779 C C . VAL A 1 105 ? 3.875 2.912 7.453 1 98.31 105 VAL A C 1
ATOM 781 O O . VAL A 1 105 ? 3.578 1.944 6.746 1 98.31 105 VAL A O 1
ATOM 784 N N . CYS A 1 106 ? 3.689 4.117 7.012 1 98.5 106 CYS A N 1
ATOM 785 C CA . CYS A 1 106 ? 3.113 4.328 5.688 1 98.5 106 CYS A CA 1
ATOM 786 C C . CYS A 1 106 ? 3.586 5.652 5.094 1 98.5 106 CYS A C 1
ATOM 788 O O . CYS A 1 106 ? 3.955 6.57 5.828 1 98.5 106 CYS A O 1
ATOM 790 N N . LEU A 1 107 ? 3.566 5.727 3.785 1 98.69 107 LEU A N 1
ATOM 791 C CA . LEU A 1 107 ? 3.943 6.863 2.951 1 98.69 107 LEU A CA 1
ATOM 792 C C . LEU A 1 107 ? 2.928 7.078 1.834 1 98.69 107 LEU A C 1
ATOM 794 O O . LEU A 1 107 ? 2.354 6.117 1.317 1 98.69 107 LEU A O 1
ATOM 798 N N . ALA A 1 108 ? 2.729 8.281 1.49 1 98.75 108 ALA A N 1
ATOM 799 C CA . ALA A 1 108 ? 1.923 8.586 0.31 1 98.75 108 ALA A CA 1
ATOM 800 C C . ALA A 1 108 ? 2.385 9.883 -0.35 1 98.75 108 ALA A C 1
ATOM 802 O O . ALA A 1 108 ? 2.414 10.938 0.29 1 98.75 108 ALA A O 1
ATOM 803 N N . TRP A 1 109 ? 2.717 9.805 -1.648 1 98.75 109 TRP A N 1
ATOM 804 C CA . TRP A 1 109 ? 3.098 10.984 -2.42 1 98.75 109 TRP A CA 1
ATOM 805 C C . TRP A 1 109 ? 1.871 11.805 -2.801 1 98.75 109 TRP A C 1
ATOM 807 O O . TRP A 1 109 ? 0.845 11.25 -3.201 1 98.75 109 TRP A O 1
ATOM 817 N N . SER A 1 110 ? 2.053 13.055 -2.623 1 97.38 110 SER A N 1
ATOM 818 C CA . SER A 1 110 ? 1.071 13.969 -3.203 1 97.38 110 SER A CA 1
ATOM 819 C C . SER A 1 110 ? 1.119 13.93 -4.727 1 97.38 110 SER A C 1
ATOM 821 O O . SER A 1 110 ? 2.186 13.734 -5.316 1 97.38 110 SER A O 1
ATOM 823 N N . PRO A 1 111 ? -0.02 14.195 -5.344 1 97 111 PRO A N 1
ATOM 824 C CA . PRO A 1 111 ? -0.014 14.219 -6.809 1 97 111 PRO A CA 1
ATOM 825 C C . PRO A 1 111 ? 0.891 15.312 -7.375 1 97 111 PRO A C 1
ATOM 827 O O . PRO A 1 111 ? 1.251 15.266 -8.555 1 97 111 PRO A O 1
ATOM 830 N N . ASP A 1 112 ? 1.271 16.266 -6.648 1 97.44 112 ASP A N 1
ATOM 831 C CA . ASP A 1 112 ? 2.113 17.344 -7.156 1 97.44 112 ASP A CA 1
ATOM 832 C C . ASP A 1 112 ? 3.58 16.922 -7.207 1 97.44 112 ASP A C 1
ATOM 834 O O . ASP A 1 112 ? 4.426 17.641 -7.727 1 97.44 112 ASP A O 1
ATOM 838 N N . ASN A 1 113 ? 3.945 15.805 -6.648 1 98.56 113 ASN A N 1
ATOM 839 C CA . ASN A 1 113 ? 5.281 15.219 -6.602 1 98.56 113 ASN A CA 1
ATOM 840 C C . ASN A 1 113 ? 6.254 16.094 -5.82 1 98.56 113 ASN A C 1
ATOM 842 O O . ASN A 1 113 ? 7.465 15.867 -5.844 1 98.56 113 ASN A O 1
ATOM 846 N N . GLU A 1 114 ? 5.789 17.094 -5.105 1 98 114 GLU A N 1
ATOM 847 C CA . GLU A 1 114 ? 6.621 18 -4.324 1 98 114 GLU A CA 1
ATOM 848 C C . GLU A 1 114 ? 6.441 17.766 -2.826 1 98 114 GLU A C 1
ATOM 850 O O . GLU A 1 114 ? 7.246 18.234 -2.018 1 98 114 GLU A O 1
ATOM 855 N N . HIS A 1 115 ? 5.383 17.141 -2.463 1 97.31 115 HIS A N 1
ATOM 856 C CA . HIS A 1 115 ? 5.074 16.797 -1.077 1 97.31 115 HIS A CA 1
ATOM 857 C C . HIS A 1 115 ? 4.762 15.32 -0.928 1 97.31 115 HIS A C 1
ATOM 859 O O . HIS A 1 115 ? 4.438 14.648 -1.91 1 97.31 115 HIS A O 1
ATOM 865 N N . PHE A 1 116 ? 4.941 14.867 0.212 1 98.5 116 PHE A N 1
ATOM 866 C CA . PHE A 1 116 ? 4.488 13.531 0.589 1 98.5 116 PHE A CA 1
ATOM 867 C C . PHE A 1 116 ? 4.113 13.484 2.066 1 98.5 116 PHE A C 1
ATOM 869 O O . PHE A 1 116 ? 4.57 14.312 2.854 1 98.5 116 PHE A O 1
ATOM 876 N N . ALA A 1 117 ? 3.248 12.547 2.406 1 98.19 117 ALA A N 1
ATOM 877 C CA . ALA A 1 117 ? 2.82 12.344 3.789 1 98.19 117 ALA A CA 1
ATOM 878 C C . ALA A 1 117 ? 3.42 11.07 4.371 1 98.19 117 ALA A C 1
ATOM 880 O O . ALA A 1 117 ? 3.654 10.102 3.646 1 98.19 117 ALA A O 1
ATOM 881 N N . SER A 1 118 ? 3.674 11.094 5.609 1 98.62 118 SER A N 1
ATOM 882 C CA . SER A 1 118 ? 4.055 9.914 6.371 1 98.62 118 SER A CA 1
ATOM 883 C C . SER A 1 118 ? 3.182 9.75 7.609 1 98.62 118 SER A C 1
ATOM 885 O O . SER A 1 118 ? 2.752 10.734 8.211 1 98.62 118 SER A O 1
ATOM 887 N N . GLY A 1 119 ? 2.828 8.539 7.953 1 98.31 119 GLY A N 1
ATOM 888 C CA . GLY A 1 119 ? 2.105 8.172 9.156 1 98.31 119 GLY A CA 1
ATOM 889 C C . GLY A 1 119 ? 2.861 7.176 10.023 1 98.31 119 GLY A C 1
ATOM 890 O O . GLY A 1 119 ? 3.473 6.238 9.516 1 98.31 119 GLY A O 1
ATOM 891 N N . GLY A 1 120 ? 2.812 7.402 11.336 1 97.94 120 GLY A N 1
ATOM 892 C CA . GLY A 1 120 ? 3.67 6.602 12.195 1 97.94 120 GLY A CA 1
ATOM 893 C C . GLY A 1 120 ? 2.912 5.895 13.305 1 97.94 120 GLY A C 1
ATOM 894 O O . GLY A 1 120 ? 1.71 6.105 13.469 1 97.94 120 GLY A O 1
ATOM 895 N N . MET A 1 121 ? 3.672 5.047 13.938 1 97.81 121 MET A N 1
ATOM 896 C CA . MET A 1 121 ? 3.211 4.426 15.18 1 97.81 121 MET A CA 1
ATOM 897 C C . MET A 1 121 ? 3.057 5.465 16.281 1 97.81 121 MET A C 1
ATOM 899 O O . MET A 1 121 ? 2.424 5.195 17.312 1 97.81 121 MET A O 1
ATOM 903 N N . ASP A 1 122 ? 3.656 6.66 16.141 1 96.88 122 ASP A N 1
ATOM 904 C CA . ASP A 1 122 ? 3.527 7.75 17.109 1 96.88 122 ASP A CA 1
ATOM 905 C C . ASP A 1 122 ? 2.184 8.453 16.969 1 96.88 122 ASP A C 1
ATOM 907 O O . ASP A 1 122 ? 1.943 9.484 17.594 1 96.88 122 ASP A O 1
ATOM 911 N N . MET A 1 123 ? 1.323 8.031 16.125 1 95.5 123 MET A N 1
ATOM 912 C CA . MET A 1 123 ? -0.027 8.531 15.875 1 95.5 123 MET A CA 1
ATOM 913 C C . MET A 1 123 ? 0.01 9.844 15.109 1 95.5 123 MET A C 1
ATOM 915 O O . MET A 1 123 ? -1.028 10.469 14.883 1 95.5 123 MET A O 1
ATOM 919 N N . MET A 1 124 ? 1.183 10.203 14.633 1 94.5 124 MET A N 1
ATOM 920 C CA . MET A 1 124 ? 1.351 11.484 13.961 1 94.5 124 MET A CA 1
ATOM 921 C C . MET A 1 124 ? 1.333 11.312 12.445 1 94.5 124 MET A C 1
ATOM 923 O O . MET A 1 124 ? 1.631 10.234 11.938 1 94.5 124 MET A O 1
ATOM 927 N N . VAL A 1 125 ? 0.932 12.359 11.828 1 96.25 125 VAL A N 1
ATOM 928 C CA . VAL A 1 125 ? 1.031 12.516 10.383 1 96.25 125 VAL A CA 1
ATOM 929 C C . VAL A 1 125 ? 1.832 13.773 10.047 1 96.25 125 VAL A C 1
ATOM 931 O O . VAL A 1 125 ? 1.574 14.844 10.602 1 96.25 125 VAL A O 1
ATOM 934 N N . TYR A 1 126 ? 2.781 13.609 9.219 1 96.12 126 TYR A N 1
ATOM 935 C CA . TYR A 1 126 ? 3.539 14.734 8.68 1 96.12 126 TYR A CA 1
ATOM 936 C C . TYR A 1 126 ? 3.35 14.852 7.172 1 96.12 126 TYR A C 1
ATOM 938 O O . TYR A 1 126 ? 3.305 13.836 6.469 1 96.12 126 TYR A O 1
ATOM 946 N N . VAL A 1 127 ? 3.248 16.047 6.723 1 96.25 127 VAL A N 1
ATOM 947 C CA . VAL A 1 127 ? 3.387 16.359 5.305 1 96.25 127 VAL A CA 1
ATOM 948 C C . VAL A 1 127 ? 4.699 17.094 5.062 1 96.25 127 VAL A C 1
ATOM 950 O O . VAL A 1 127 ? 4.93 18.172 5.625 1 96.25 127 VAL A O 1
ATOM 953 N N . TRP A 1 128 ? 5.484 16.5 4.254 1 97.56 128 TRP A N 1
ATOM 954 C CA . TRP A 1 128 ? 6.84 17 4.035 1 97.56 128 TRP A CA 1
ATOM 955 C C . TRP A 1 128 ? 6.941 17.75 2.711 1 97.56 128 TRP A C 1
ATOM 957 O O . TRP A 1 128 ? 6.246 17.422 1.746 1 97.56 128 TRP A O 1
ATOM 967 N N . THR A 1 129 ? 7.832 18.75 2.736 1 97.31 129 THR A N 1
ATOM 968 C CA . THR A 1 129 ? 8.258 19.406 1.51 1 97.31 129 THR A CA 1
ATOM 969 C C . THR A 1 129 ? 9.57 18.812 1 1 97.31 129 THR A C 1
ATOM 971 O O . THR A 1 129 ? 10.594 18.891 1.678 1 97.31 129 THR A O 1
ATOM 974 N N . LEU A 1 130 ? 9.539 18.312 -0.14 1 98.44 130 LEU A N 1
ATOM 975 C CA . LEU A 1 130 ? 10.617 17.516 -0.705 1 98.44 130 LEU A CA 1
ATOM 976 C C . LEU A 1 130 ? 11.914 18.312 -0.758 1 98.44 130 LEU A C 1
ATOM 978 O O . LEU A 1 130 ? 12.977 17.812 -0.388 1 98.44 130 LEU A O 1
ATOM 982 N N . SER A 1 131 ? 11.875 19.516 -1.157 1 98.06 131 SER A N 1
ATOM 983 C CA . SER A 1 131 ? 13.062 20.312 -1.439 1 98.06 131 SER A CA 1
ATOM 984 C C . SER A 1 131 ? 13.633 20.922 -0.163 1 98.06 131 SER A C 1
ATOM 986 O O . SER A 1 131 ? 14.766 21.406 -0.154 1 98.06 131 SER A O 1
ATOM 988 N N . ASP A 1 132 ? 12.828 20.922 0.918 1 97.75 132 ASP A N 1
ATOM 989 C CA . ASP A 1 132 ? 13.242 21.562 2.164 1 97.75 132 ASP A CA 1
ATOM 990 C C . ASP A 1 132 ? 12.75 20.781 3.375 1 97.75 132 ASP A C 1
ATOM 992 O O . ASP A 1 132 ? 11.656 21.031 3.883 1 97.75 132 ASP A O 1
ATOM 996 N N . PRO A 1 133 ? 13.578 19.922 3.908 1 96.62 133 PRO A N 1
ATOM 997 C CA . PRO A 1 133 ? 13.164 19.031 5 1 96.62 133 PRO A CA 1
ATOM 998 C C . PRO A 1 133 ? 12.711 19.797 6.242 1 96.62 133 PRO A C 1
ATOM 1000 O O . PRO A 1 133 ? 12.055 19.234 7.121 1 96.62 133 PRO A O 1
ATOM 1003 N N . GLU A 1 134 ? 13.047 21.062 6.387 1 94.94 134 GLU A N 1
ATOM 1004 C CA . GLU A 1 134 ? 12.648 21.859 7.547 1 94.94 134 GLU A CA 1
ATOM 1005 C C . GLU A 1 134 ? 11.25 22.438 7.375 1 94.94 134 GLU A C 1
ATOM 1007 O O . GLU A 1 134 ? 10.641 22.891 8.344 1 94.94 134 GLU A O 1
ATOM 1012 N N . THR A 1 135 ? 10.805 22.562 6.145 1 93.44 135 THR A N 1
ATOM 1013 C CA . THR A 1 135 ? 9.438 23 5.863 1 93.44 135 THR A CA 1
ATOM 1014 C C . THR A 1 135 ? 8.484 21.812 5.859 1 93.44 135 THR A C 1
ATOM 1016 O O . THR A 1 135 ? 8.539 20.969 4.957 1 93.44 135 THR A O 1
ATOM 1019 N N . ARG A 1 136 ? 7.672 21.719 6.859 1 92.56 136 ARG A N 1
ATOM 1020 C CA . ARG A 1 136 ? 6.723 20.609 6.996 1 92.56 136 ARG A CA 1
ATOM 1021 C C . ARG A 1 136 ? 5.434 21.078 7.664 1 92.56 136 ARG A C 1
ATOM 1023 O O . ARG A 1 136 ? 5.41 22.125 8.32 1 92.56 136 ARG A O 1
ATOM 1030 N N . VAL A 1 137 ? 4.414 20.344 7.34 1 91.69 137 VAL A N 1
ATOM 1031 C CA . VAL A 1 137 ? 3.178 20.469 8.102 1 91.69 137 VAL A CA 1
ATOM 1032 C C . VAL A 1 137 ? 3.061 19.297 9.086 1 91.69 137 VAL A C 1
ATOM 1034 O O . VAL A 1 137 ? 2.996 18.141 8.672 1 91.69 137 VAL A O 1
ATOM 1037 N N . LYS A 1 138 ? 3.148 19.609 10.297 1 91.62 138 LYS A N 1
ATOM 1038 C CA . LYS A 1 138 ? 2.824 18.641 11.352 1 91.62 138 LYS A CA 1
ATOM 1039 C C . LYS A 1 138 ? 1.338 18.688 11.695 1 91.62 138 LYS A C 1
ATOM 1041 O O . LYS A 1 138 ? 0.828 19.703 12.148 1 91.62 138 LYS A O 1
ATOM 1046 N N . ILE A 1 139 ? 0.648 17.625 11.445 1 87.38 139 ILE A N 1
ATOM 1047 C CA . ILE A 1 139 ? -0.777 17.609 11.758 1 87.38 139 ILE A CA 1
ATOM 1048 C C . ILE A 1 139 ? -0.984 17.281 13.234 1 87.38 139 ILE A C 1
ATOM 1050 O O . ILE A 1 139 ? -0.703 16.172 13.672 1 87.38 139 ILE A O 1
ATOM 1054 N N . PRO A 1 140 ? -1.429 18.234 13.938 1 78.31 140 PRO A N 1
ATOM 1055 C CA . PRO A 1 140 ? -1.641 18.016 15.375 1 78.31 140 PRO A CA 1
ATOM 1056 C C . PRO A 1 140 ? -2.758 17.016 15.664 1 78.31 140 PRO A C 1
ATOM 1058 O O . PRO A 1 140 ? -3.822 17.078 15.039 1 78.31 140 PRO A O 1
ATOM 1061 N N . ASP A 1 141 ? -2.566 16.078 16.562 1 83.56 141 ASP A N 1
ATOM 1062 C CA . ASP A 1 141 ? -3.59 15.133 17 1 83.56 141 ASP A CA 1
ATOM 1063 C C . ASP A 1 141 ? -4.227 14.422 15.805 1 83.56 141 ASP A C 1
ATOM 1065 O O . ASP A 1 141 ? -5.445 14.266 15.742 1 83.56 141 ASP A O 1
ATOM 1069 N N . ALA A 1 142 ? -3.492 14.195 14.805 1 84.19 142 ALA A N 1
ATOM 1070 C CA . ALA A 1 142 ? -4.035 13.5 13.641 1 84.19 142 ALA A CA 1
ATOM 1071 C C . ALA A 1 142 ? -4.848 12.281 14.062 1 84.19 142 ALA A C 1
ATOM 1073 O O . ALA A 1 142 ? -6.004 12.125 13.656 1 84.19 142 ALA A O 1
ATOM 1074 N N . HIS A 1 143 ? -4.344 11.43 14.836 1 90 143 HIS A N 1
ATOM 1075 C CA . HIS A 1 143 ? -5.023 10.289 15.43 1 90 143 HIS A CA 1
ATOM 1076 C C . HIS A 1 143 ? -4.629 10.109 16.891 1 90 143 HIS A C 1
ATOM 1078 O O . HIS A 1 143 ? -3.557 10.555 17.312 1 90 143 HIS A O 1
ATOM 1084 N N . ARG A 1 144 ? -5.746 9.547 17.5 1 87.19 144 ARG A N 1
ATOM 1085 C CA . ARG A 1 144 ? -5.582 9.336 18.938 1 87.19 144 ARG A CA 1
ATOM 1086 C C . ARG A 1 144 ? -5.719 7.863 19.297 1 87.19 144 ARG A C 1
ATOM 1088 O O . ARG A 1 144 ? -6.426 7.117 18.609 1 87.19 144 ARG A O 1
ATOM 1095 N N . LEU A 1 145 ? -4.828 7.465 20.188 1 91.38 145 LEU A N 1
ATOM 1096 C CA . LEU A 1 145 ? -4.938 6.172 20.859 1 91.38 145 LEU A CA 1
ATOM 1097 C C . LEU A 1 145 ? -4.301 5.07 20.016 1 91.38 145 LEU A C 1
ATOM 1099 O O . LEU A 1 145 ? -3.973 4 20.547 1 91.38 145 LEU A O 1
ATOM 1103 N N . HIS A 1 146 ? -4.355 5.27 18.609 1 95.19 146 HIS A N 1
ATOM 1104 C CA . HIS A 1 146 ? -3.734 4.238 17.797 1 95.19 146 HIS A CA 1
ATOM 1105 C C . HIS A 1 146 ? -2.908 4.852 16.672 1 95.19 146 HIS A C 1
ATOM 1107 O O . HIS A 1 146 ? -3.107 6.016 16.312 1 95.19 146 HIS A O 1
ATOM 1113 N N . HIS A 1 147 ? -2.035 4.074 16.016 1 96.5 147 HIS A N 1
ATOM 1114 C CA . HIS A 1 147 ? -1.174 4.504 14.922 1 96.5 147 HIS A CA 1
ATOM 1115 C C . HIS A 1 147 ? -1.982 4.773 13.656 1 96.5 147 HIS A C 1
ATOM 1117 O O . HIS A 1 147 ? -3.146 4.375 13.562 1 96.5 147 HIS A O 1
ATOM 1123 N N . VAL A 1 148 ? -1.396 5.492 12.75 1 96.44 148 VAL A N 1
ATOM 1124 C CA . VAL A 1 148 ? -1.942 5.707 11.414 1 96.44 148 VAL A CA 1
ATOM 1125 C C . VAL A 1 148 ? -1.949 4.391 10.641 1 96.44 148 VAL A C 1
ATOM 1127 O O . VAL A 1 148 ? -0.929 3.703 10.562 1 96.44 148 VAL A O 1
ATOM 1130 N N . SER A 1 149 ? -3.084 4.031 10.102 1 96.75 149 SER A N 1
ATOM 1131 C CA . SER A 1 149 ? -3.158 2.756 9.398 1 96.75 149 SER A CA 1
ATOM 1132 C C . SER A 1 149 ? -3.066 2.951 7.887 1 96.75 149 SER A C 1
ATOM 1134 O O . SER A 1 149 ? -2.635 2.051 7.164 1 96.75 149 SER A O 1
ATOM 1136 N N . SER A 1 150 ? -3.445 4.098 7.41 1 97.94 150 SER A N 1
ATOM 1137 C CA . SER A 1 150 ? -3.402 4.324 5.969 1 97.94 150 SER A CA 1
ATOM 1138 C C . SER A 1 150 ? -3.473 5.812 5.641 1 97.94 150 SER A C 1
ATOM 1140 O O . SER A 1 150 ? -3.977 6.605 6.441 1 97.94 150 SER A O 1
ATOM 1142 N N . LEU A 1 151 ? -2.928 6.195 4.48 1 97.94 151 LEU A N 1
ATOM 1143 C CA . LEU A 1 151 ? -2.918 7.543 3.918 1 97.94 151 LEU A CA 1
ATOM 1144 C C . LEU A 1 151 ? -3.363 7.527 2.459 1 97.94 151 LEU A C 1
ATOM 1146 O O . LEU A 1 151 ? -2.992 6.625 1.703 1 97.94 151 LEU A O 1
ATOM 1150 N N . ALA A 1 152 ? -4.066 8.531 2.072 1 97.12 152 ALA A N 1
ATOM 1151 C CA . ALA A 1 152 ? -4.379 8.719 0.658 1 97.12 152 ALA A CA 1
ATOM 1152 C C . ALA A 1 152 ? -4.633 10.188 0.343 1 97.12 152 ALA A C 1
ATOM 1154 O O . ALA A 1 152 ? -5.309 10.883 1.103 1 97.12 152 ALA A O 1
ATOM 1155 N N . TRP A 1 153 ? -4.121 10.633 -0.788 1 95.19 153 TRP A N 1
ATOM 1156 C CA . TRP A 1 153 ? -4.348 11.992 -1.25 1 95.19 153 TRP A CA 1
ATOM 1157 C C . TRP A 1 153 ? -5.539 12.055 -2.201 1 95.19 153 TRP A C 1
ATOM 1159 O O . TRP A 1 153 ? -5.652 11.242 -3.119 1 95.19 153 TRP A O 1
ATOM 1169 N N . LEU A 1 154 ? -6.34 13.062 -1.955 1 92.81 154 LEU A N 1
ATOM 1170 C CA . LEU A 1 154 ? -7.418 13.328 -2.898 1 92.81 154 LEU A CA 1
ATOM 1171 C C . LEU A 1 154 ? -6.938 14.227 -4.035 1 92.81 154 LEU A C 1
ATOM 1173 O O . LEU A 1 154 ? -7.312 14.023 -5.191 1 92.81 154 LEU A O 1
ATOM 1177 N N . ASP A 1 155 ? -6.246 15.18 -3.713 1 92 155 ASP A N 1
ATOM 1178 C CA . ASP A 1 155 ? -5.559 16.141 -4.574 1 92 155 ASP A CA 1
ATOM 1179 C C . ASP A 1 155 ? -4.324 16.703 -3.881 1 92 155 ASP A C 1
ATOM 1181 O O . ASP A 1 155 ? -3.906 16.203 -2.834 1 92 155 ASP A O 1
ATOM 1185 N N . GLU A 1 156 ? -3.746 17.688 -4.41 1 93.25 156 GLU A N 1
ATOM 1186 C CA . GLU A 1 156 ? -2.457 18.156 -3.906 1 93.25 156 GLU A CA 1
ATOM 1187 C C . GLU A 1 156 ? -2.615 18.891 -2.582 1 93.25 156 GLU A C 1
ATOM 1189 O O . GLU A 1 156 ? -1.624 19.203 -1.921 1 93.25 156 GLU A O 1
ATOM 1194 N N . HIS A 1 157 ? -3.836 19.094 -2.082 1 91.19 157 HIS A N 1
ATOM 1195 C CA . HIS A 1 157 ? -4.039 19.859 -0.852 1 91.19 157 HIS A CA 1
ATOM 1196 C C . HIS A 1 157 ? -4.945 19.094 0.116 1 91.19 157 HIS A C 1
ATOM 1198 O O . HIS A 1 157 ? -5.301 19.625 1.176 1 91.19 157 HIS A O 1
ATOM 1204 N N . THR A 1 158 ? -5.359 17.922 -0.188 1 91.62 158 THR A N 1
ATOM 1205 C CA . THR A 1 158 ? -6.297 17.203 0.668 1 91.62 158 THR A CA 1
ATOM 1206 C C . THR A 1 158 ? -5.805 15.789 0.937 1 91.62 158 THR A C 1
ATOM 1208 O O . THR A 1 158 ? -5.633 15 0.006 1 91.62 158 THR A O 1
ATOM 1211 N N . LEU A 1 159 ? -5.609 15.414 2.207 1 93.12 159 LEU A N 1
ATOM 1212 C CA . LEU A 1 159 ? -5.105 14.125 2.664 1 93.12 159 LEU A CA 1
ATOM 1213 C C . LEU A 1 159 ? -6.137 13.414 3.535 1 93.12 159 LEU A C 1
ATOM 1215 O O . LEU A 1 159 ? -6.73 14.031 4.426 1 93.12 159 LEU A O 1
ATOM 1219 N N . ILE A 1 160 ? -6.402 12.133 3.189 1 93.19 160 ILE A N 1
ATOM 1220 C CA . ILE A 1 160 ? -7.219 11.266 4.031 1 93.19 160 ILE A CA 1
ATOM 1221 C C . ILE A 1 160 ? -6.32 10.359 4.867 1 93.19 160 ILE A C 1
ATOM 1223 O O . ILE A 1 160 ? -5.332 9.82 4.363 1 93.19 160 ILE A O 1
ATOM 1227 N N . THR A 1 161 ? -6.625 10.281 6.133 1 94.5 161 THR A N 1
ATOM 1228 C CA . THR A 1 161 ? -5.914 9.375 7.02 1 94.5 161 THR A CA 1
ATOM 1229 C C . THR A 1 161 ? -6.891 8.445 7.742 1 94.5 161 THR A C 1
ATOM 1231 O O . THR A 1 161 ? -8.016 8.844 8.055 1 94.5 161 THR A O 1
ATOM 1234 N N . THR A 1 162 ? -6.477 7.254 7.918 1 94.44 162 THR A N 1
ATOM 1235 C CA . THR A 1 162 ? -7.242 6.297 8.711 1 94.44 162 THR A CA 1
ATOM 1236 C C 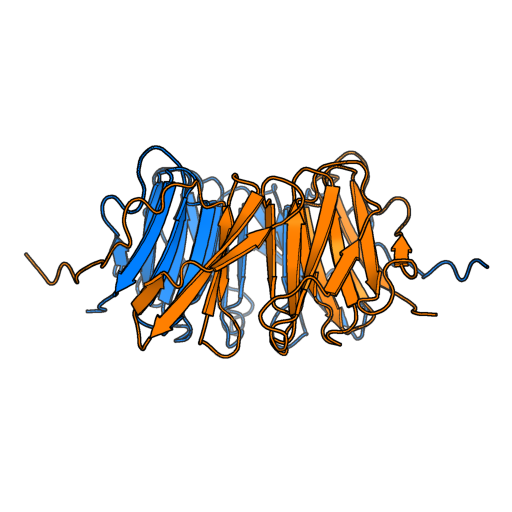. THR A 1 162 ? -6.418 5.793 9.891 1 94.44 162 THR A C 1
ATOM 1238 O O . THR A 1 162 ? -5.184 5.836 9.859 1 94.44 162 THR A O 1
ATOM 1241 N N . SER A 1 163 ? -7.129 5.336 10.906 1 95.31 163 SER A N 1
ATOM 1242 C CA . SER A 1 163 ? -6.555 4.73 12.102 1 95.31 163 SER A CA 1
ATOM 1243 C C . SER A 1 163 ? -7.562 3.812 12.797 1 95.31 163 SER A C 1
ATOM 1245 O O . SER A 1 163 ? -8.773 3.986 12.648 1 95.31 163 SER A O 1
ATOM 1247 N N . HIS A 1 164 ? -7.047 2.922 13.578 1 93.94 164 HIS A N 1
ATOM 1248 C CA . HIS A 1 164 ? -7.898 2.062 14.398 1 93.94 164 HIS A CA 1
ATOM 1249 C C . HIS A 1 164 ? -8.461 2.82 15.594 1 93.94 164 HIS A C 1
ATOM 1251 O O . HIS A 1 164 ? -9.266 2.275 16.359 1 93.94 164 HIS A O 1
ATOM 1257 N N . ASP A 1 165 ? -8.156 4.094 15.727 1 90.38 165 ASP A N 1
ATOM 1258 C CA . ASP A 1 165 ? -8.742 4.91 16.781 1 90.38 165 ASP A CA 1
ATOM 1259 C C . ASP A 1 165 ? -10.172 5.305 16.438 1 90.38 165 ASP A C 1
ATOM 1261 O O . ASP A 1 165 ? -10.734 6.211 17.062 1 90.38 165 ASP A O 1
ATOM 1265 N N . ALA A 1 166 ? -10.703 4.715 15.422 1 88.38 166 ALA A N 1
ATOM 1266 C CA . ALA A 1 166 ? -12.078 4.906 14.961 1 88.38 166 ALA A CA 1
ATOM 1267 C C . ALA A 1 166 ? -12.25 6.273 14.305 1 88.38 166 ALA A C 1
ATOM 1269 O O . ALA A 1 166 ? -13.258 6.949 14.516 1 88.38 166 ALA A O 1
ATOM 1270 N N . SER A 1 167 ? -11.289 6.598 13.508 1 87.62 167 SER A N 1
ATOM 1271 C CA . SER A 1 167 ? -11.422 7.867 12.805 1 87.62 167 SER A CA 1
ATOM 1272 C C . SER A 1 167 ? -10.922 7.766 11.375 1 87.62 167 SER A C 1
ATOM 1274 O O . SER A 1 167 ? -9.922 7.094 11.109 1 87.62 167 SER A O 1
ATOM 1276 N N . VAL A 1 168 ? -11.703 8.258 10.516 1 89.62 168 VAL A N 1
ATOM 1277 C CA . VAL A 1 168 ? -11.305 8.68 9.18 1 89.62 168 VAL A CA 1
ATOM 1278 C C . VAL A 1 168 ? -11.25 10.203 9.109 1 89.62 168 VAL A C 1
ATOM 1280 O O . VAL A 1 168 ? -12.242 10.883 9.391 1 89.62 168 VAL A O 1
ATOM 1283 N N . LYS A 1 169 ? -10.141 10.695 8.758 1 89.75 169 LYS A N 1
ATOM 1284 C CA . LYS A 1 169 ? -10.008 12.148 8.797 1 89.75 169 LYS A CA 1
ATOM 1285 C C . LYS A 1 169 ? -9.523 12.695 7.461 1 89.75 169 LYS A C 1
ATOM 1287 O O . LYS A 1 169 ? -8.711 12.062 6.781 1 89.75 169 LYS A O 1
ATOM 1292 N N . GLU A 1 170 ? -10.078 13.812 7.148 1 89.5 170 GLU A N 1
ATOM 1293 C CA . GLU A 1 170 ? -9.695 14.586 5.973 1 89.5 170 GLU A CA 1
ATOM 1294 C C . GLU A 1 170 ? -9.008 15.891 6.367 1 89.5 170 GLU A C 1
ATOM 1296 O O . GLU A 1 170 ? -9.531 16.656 7.176 1 89.5 170 GLU A O 1
ATOM 1301 N N . TRP A 1 171 ? -7.887 16.125 5.742 1 89.12 171 TRP A N 1
ATOM 1302 C CA . TRP A 1 171 ? -7.09 17.297 6.059 1 89.12 171 TRP A CA 1
ATOM 1303 C C . TRP A 1 171 ? -6.875 18.156 4.82 1 89.12 171 TRP A C 1
ATOM 1305 O O . TRP A 1 171 ? -6.402 17.672 3.791 1 89.12 171 TRP A O 1
ATOM 1315 N N . SER A 1 172 ? -7.234 19.438 4.926 1 88.94 172 SER A N 1
ATOM 1316 C CA . SER A 1 172 ? -6.832 20.422 3.93 1 88.94 172 SER A CA 1
ATOM 1317 C C . SER A 1 172 ? -5.477 21.031 4.273 1 88.94 172 SER A C 1
ATOM 1319 O O . SER A 1 172 ? -5.316 21.641 5.324 1 88.94 172 SER A O 1
ATOM 1321 N N . ILE A 1 173 ? -4.551 20.859 3.371 1 87.88 173 ILE A N 1
ATOM 1322 C CA . ILE A 1 173 ? -3.17 21.25 3.627 1 87.88 173 ILE A CA 1
ATOM 1323 C C . ILE A 1 173 ? -2.865 22.547 2.887 1 87.88 173 ILE A C 1
ATOM 1325 O O . ILE A 1 173 ? -3.121 22.672 1.687 1 87.88 173 ILE A O 1
ATOM 1329 N N . SER A 1 174 ? -2.352 23.5 3.576 1 87.38 174 SER A N 1
ATOM 1330 C CA . SER A 1 174 ? -1.864 24.75 2.994 1 87.38 174 SER A CA 1
ATOM 1331 C C . SER A 1 174 ? -0.346 24.844 3.092 1 87.38 174 SER A C 1
ATOM 1333 O O . SER A 1 174 ? 0.229 24.641 4.16 1 87.38 174 SER A O 1
ATOM 1335 N N . TYR A 1 175 ? 0.231 25.016 1.885 1 84 175 TYR A N 1
ATOM 1336 C CA . TYR A 1 175 ? 1.685 25.125 1.861 1 84 175 TYR A CA 1
ATOM 1337 C C . TYR A 1 175 ? 2.119 26.594 1.939 1 84 175 TYR A C 1
ATOM 1339 O O . TYR A 1 175 ? 1.418 27.484 1.453 1 84 175 TYR A O 1
ATOM 1347 N N . LYS A 1 176 ? 3.133 26.906 2.707 1 70.19 176 LYS A N 1
ATOM 1348 C CA . LYS A 1 176 ? 3.668 28.266 2.816 1 70.19 176 LYS A CA 1
ATOM 1349 C C . LYS A 1 176 ? 4.523 28.609 1.604 1 70.19 176 LYS A C 1
ATOM 1351 O O . LYS A 1 176 ? 5.148 27.734 1.003 1 70.19 176 LYS A O 1
ATOM 1356 N N . MET B 1 1 ? 1.814 33.625 14.469 1 30.81 1 MET B N 1
ATOM 1357 C CA . MET B 1 1 ? 1.376 32.375 15.086 1 30.81 1 MET B CA 1
ATOM 1358 C C . MET B 1 1 ? 0.282 31.719 14.258 1 30.81 1 MET B C 1
ATOM 1360 O O . MET B 1 1 ? -0.891 32.094 14.359 1 30.81 1 MET B O 1
ATOM 1364 N N . LYS B 1 2 ? 0.615 31.297 12.93 1 35.66 2 LYS B N 1
ATOM 1365 C CA . LYS B 1 2 ? 0.412 31.266 11.484 1 35.66 2 LYS B CA 1
ATOM 1366 C C . LYS B 1 2 ? -0.694 30.281 11.117 1 35.66 2 LYS B C 1
ATOM 1368 O O . LYS B 1 2 ? -1.104 29.453 11.938 1 35.66 2 LYS B O 1
ATOM 1373 N N . ASN B 1 3 ? -1 30.062 9.852 1 40.97 3 ASN B N 1
ATOM 1374 C CA . ASN B 1 3 ? -2.115 29.5 9.109 1 40.97 3 ASN B CA 1
ATOM 1375 C C . ASN B 1 3 ? -2.301 28.016 9.43 1 40.97 3 ASN B C 1
ATOM 1377 O O . ASN B 1 3 ? -1.636 27.156 8.836 1 40.97 3 ASN B O 1
ATOM 1381 N N . LYS B 1 4 ? -2.521 27.828 10.75 1 44.66 4 LYS B N 1
ATOM 1382 C CA . LYS B 1 4 ? -2.992 26.5 11.125 1 44.66 4 LYS B CA 1
ATOM 1383 C C . LYS B 1 4 ? -4.148 26.047 10.234 1 44.66 4 LYS B C 1
ATOM 1385 O O . LYS B 1 4 ? -5.281 26.516 10.398 1 44.66 4 LYS B O 1
ATOM 1390 N N . LYS B 1 5 ? -3.891 25.906 8.875 1 48.94 5 LYS B N 1
ATOM 1391 C CA . LYS B 1 5 ? -4.918 25.531 7.91 1 48.94 5 LYS B CA 1
ATOM 1392 C C . LYS B 1 5 ? -5.699 24.312 8.383 1 48.94 5 LYS B C 1
ATOM 1394 O O . LYS B 1 5 ? -5.137 23.422 9.008 1 48.94 5 LYS B O 1
ATOM 1399 N N . LYS B 1 6 ? -7.07 24.562 8.414 1 47.62 6 LYS B N 1
ATOM 1400 C CA . LYS B 1 6 ? -8.242 23.844 8.906 1 47.62 6 LYS B CA 1
ATOM 1401 C C . LYS B 1 6 ? -8.25 22.406 8.438 1 47.62 6 LYS B C 1
ATOM 1403 O O . LYS B 1 6 ? -8.164 22.125 7.242 1 47.62 6 LYS B O 1
ATOM 1408 N N . CYS B 1 7 ? -7.59 21.578 9.219 1 50.19 7 CYS B N 1
ATOM 1409 C CA . CYS B 1 7 ? -7.844 20.141 9.086 1 50.19 7 CYS B CA 1
ATOM 1410 C C . CYS B 1 7 ? -9.32 19.828 9.289 1 50.19 7 CYS B C 1
ATOM 1412 O O . CYS B 1 7 ? -9.938 20.312 10.25 1 50.19 7 CYS B O 1
ATOM 1414 N N . PHE B 1 8 ? -10.094 19.781 8.172 1 50.97 8 PHE B N 1
ATOM 1415 C CA . PHE B 1 8 ? -11.445 19.266 8.383 1 50.97 8 PHE B CA 1
ATOM 1416 C C . PHE B 1 8 ? -11.414 17.781 8.672 1 50.97 8 PHE B C 1
ATOM 1418 O O . PHE B 1 8 ? -10.656 17.031 8.047 1 50.97 8 PHE B O 1
ATOM 1425 N N . ALA B 1 9 ? -11.609 17.422 9.883 1 54.94 9 ALA B N 1
ATOM 1426 C CA . ALA B 1 9 ? -11.617 16.031 10.305 1 54.94 9 ALA B CA 1
ATOM 1427 C C . ALA B 1 9 ? -13.023 15.438 10.242 1 54.94 9 ALA B C 1
ATOM 1429 O O . ALA B 1 9 ? -14.008 16.141 10.508 1 54.94 9 ALA B O 1
ATOM 1430 N N . ILE B 1 10 ? -13.305 14.516 9.328 1 58.91 10 ILE B N 1
ATOM 1431 C CA . ILE B 1 10 ? -14.469 13.656 9.547 1 58.91 10 ILE B CA 1
ATOM 1432 C C . ILE B 1 10 ? -14.281 12.852 10.836 1 58.91 10 ILE B C 1
ATOM 1434 O O . ILE B 1 10 ? -13.469 11.93 10.883 1 58.91 10 ILE B O 1
ATOM 1438 N N . ASP B 1 11 ? -14.766 13.375 11.922 1 61.88 11 ASP B N 1
ATOM 1439 C CA . ASP B 1 11 ? -14.609 12.766 13.234 1 61.88 11 ASP B CA 1
ATOM 1440 C C . ASP B 1 11 ? -15.688 11.711 13.492 1 61.88 11 ASP B C 1
ATOM 1442 O O . ASP B 1 11 ? -16.812 11.859 13.031 1 61.88 11 ASP B O 1
ATOM 1446 N N . ASP B 1 12 ? -15.234 10.539 14.133 1 67.5 12 ASP B N 1
ATOM 1447 C CA . ASP B 1 12 ? -15.93 9.438 14.789 1 67.5 12 ASP B CA 1
ATOM 1448 C C . ASP B 1 12 ? -16.891 8.75 13.836 1 67.5 12 ASP B C 1
ATOM 1450 O O . ASP B 1 12 ? -18.109 8.805 14.031 1 67.5 12 ASP B O 1
ATOM 1454 N N . PRO B 1 13 ? -16.453 8.07 12.781 1 76 13 PRO B N 1
ATOM 1455 C CA . PRO B 1 13 ? -17.344 7.375 11.852 1 76 13 PRO B CA 1
ATOM 1456 C C . PRO B 1 13 ? -18.047 6.176 12.492 1 76 13 PRO B C 1
ATOM 1458 O O . PRO B 1 13 ? -18.922 5.566 11.867 1 76 13 PRO B O 1
ATOM 1461 N N . GLY B 1 14 ? -17.781 5.75 13.766 1 83.75 14 GLY B N 1
ATOM 1462 C CA . GLY B 1 14 ? -18.469 4.652 14.445 1 83.75 14 GLY B CA 1
ATOM 1463 C C . GLY B 1 14 ? -17.844 3.299 14.141 1 83.75 14 GLY B C 1
ATOM 1464 O O . GLY B 1 14 ? -18.438 2.26 14.445 1 83.75 14 GLY B O 1
ATOM 1465 N N . TYR B 1 15 ? -16.781 3.213 13.469 1 91.88 15 TYR B N 1
ATOM 1466 C CA . TYR B 1 15 ? -16.031 1.996 13.18 1 91.88 15 TYR B CA 1
ATOM 1467 C C . TYR B 1 15 ? -14.523 2.262 13.188 1 91.88 15 TYR B C 1
ATOM 1469 O O . TYR B 1 15 ? -14.094 3.408 13.344 1 91.88 15 TYR B O 1
ATOM 1477 N N . GLU B 1 16 ? -13.742 1.203 13.219 1 95.12 16 GLU B N 1
ATOM 1478 C CA . GLU B 1 16 ? -12.281 1.312 13.188 1 95.12 16 GLU B CA 1
ATOM 1479 C C . GLU B 1 16 ? -11.75 1.146 11.766 1 95.12 16 GLU B C 1
ATOM 1481 O O . GLU B 1 16 ? -11.664 0.026 11.258 1 95.12 16 GLU B O 1
ATOM 1486 N N . PRO B 1 17 ? -11.359 2.242 11.109 1 96.62 17 PRO B N 1
ATOM 1487 C CA . PRO B 1 17 ? -10.844 2.166 9.742 1 96.62 17 PRO B CA 1
ATOM 1488 C C . PRO B 1 17 ? -9.453 1.542 9.664 1 96.62 17 PRO B C 1
ATOM 1490 O O . PRO B 1 17 ? -8.602 1.816 10.516 1 96.62 17 PRO B O 1
ATOM 1493 N N . GLU B 1 18 ? -9.211 0.667 8.719 1 97.94 18 GLU B N 1
ATOM 1494 C CA . GLU B 1 18 ? -7.938 -0.027 8.531 1 97.94 18 GLU B CA 1
ATOM 1495 C C . GLU B 1 18 ? -7.191 0.505 7.312 1 97.94 18 GLU B C 1
ATOM 1497 O O . GLU B 1 18 ? -5.977 0.708 7.363 1 97.94 18 GLU B O 1
ATOM 1502 N N . VAL B 1 19 ? -7.812 0.722 6.262 1 98.56 19 VAL B N 1
ATOM 1503 C CA . VAL B 1 19 ? -7.18 1.041 4.988 1 98.56 19 VAL B CA 1
ATOM 1504 C C . VAL B 1 19 ? -8.125 1.887 4.137 1 98.56 19 VAL B C 1
ATOM 1506 O O . VAL B 1 19 ? -9.352 1.722 4.207 1 98.56 19 VAL B O 1
ATOM 1509 N N . VAL B 1 20 ? -7.574 2.838 3.279 1 97.88 20 VAL B N 1
ATOM 1510 C CA . VAL B 1 20 ? -8.352 3.697 2.393 1 97.88 20 VAL B CA 1
ATOM 1511 C C . VAL B 1 20 ? -7.805 3.604 0.97 1 97.88 20 VAL B C 1
ATOM 1513 O O . VAL B 1 20 ? -6.594 3.514 0.77 1 97.88 20 VAL B O 1
ATOM 1516 N N . ALA B 1 21 ? -8.641 3.557 0.02 1 98.31 21 ALA B N 1
ATOM 1517 C CA . ALA B 1 21 ? -8.312 3.666 -1.398 1 98.31 21 ALA B CA 1
ATOM 1518 C C . ALA B 1 21 ? -9.188 4.703 -2.088 1 98.31 21 ALA B C 1
ATOM 1520 O O . ALA B 1 21 ? -10.398 4.762 -1.847 1 98.31 21 ALA B O 1
ATOM 1521 N N . ILE B 1 22 ? -8.578 5.492 -2.908 1 97.25 22 ILE B N 1
ATOM 1522 C CA . ILE B 1 22 ? -9.312 6.469 -3.713 1 97.25 22 ILE B CA 1
ATOM 1523 C C . ILE B 1 22 ? -9.586 5.891 -5.098 1 97.25 22 ILE B C 1
ATOM 1525 O O . ILE B 1 22 ? -8.688 5.348 -5.746 1 97.25 22 ILE B O 1
ATOM 1529 N N . HIS B 1 23 ? -10.828 6.008 -5.48 1 98.12 23 HIS B N 1
ATOM 1530 C CA . HIS B 1 23 ? -11.156 5.594 -6.84 1 98.12 23 HIS B CA 1
ATOM 1531 C C . HIS B 1 23 ? -10.359 6.395 -7.867 1 98.12 23 HIS B C 1
ATOM 1533 O O . HIS B 1 23 ? -10.219 7.609 -7.738 1 98.12 23 HIS B O 1
ATOM 1539 N N . PRO B 1 24 ? -9.891 5.672 -8.922 1 96.25 24 PRO B N 1
ATOM 1540 C CA . PRO B 1 24 ? -9.047 6.383 -9.883 1 96.25 24 PRO B CA 1
ATOM 1541 C C . PRO B 1 24 ? -9.789 7.52 -10.586 1 96.25 24 PRO B C 1
ATOM 1543 O O . PRO B 1 24 ? -9.164 8.492 -11.023 1 96.25 24 PRO B O 1
ATOM 1546 N N . GLY B 1 25 ? -10.992 7.465 -10.664 1 94.69 25 GLY B N 1
ATOM 1547 C CA . GLY B 1 25 ? -11.789 8.523 -11.266 1 94.69 25 GLY B CA 1
ATOM 1548 C C . GLY B 1 25 ? -12.062 9.68 -10.32 1 94.69 25 GLY B C 1
ATOM 1549 O O . GLY B 1 25 ? -12.656 10.68 -10.711 1 94.69 25 GLY B O 1
ATOM 1550 N N . GLY B 1 26 ? -11.727 9.555 -9.086 1 93.56 26 GLY B N 1
ATOM 1551 C CA . GLY B 1 26 ? -11.703 10.648 -8.125 1 93.56 26 GLY B CA 1
ATOM 1552 C C . GLY B 1 26 ? -13.039 10.867 -7.441 1 93.56 26 GLY B C 1
ATOM 1553 O O . GLY B 1 26 ? -13.195 11.797 -6.645 1 93.56 26 GLY B O 1
ATOM 1554 N N . GLY B 1 27 ? -14.023 10.062 -7.578 1 93.19 27 GLY B N 1
ATOM 1555 C CA . GLY B 1 27 ? -15.352 10.352 -7.066 1 93.19 27 GLY B CA 1
ATOM 1556 C C . GLY B 1 27 ? -15.656 9.648 -5.758 1 93.19 27 GLY B C 1
ATOM 1557 O O . GLY B 1 27 ? -16.625 9.977 -5.082 1 93.19 27 GLY B O 1
ATOM 1558 N N . THR B 1 28 ? -14.867 8.719 -5.387 1 96.56 28 THR B N 1
ATOM 1559 C CA . THR B 1 28 ? -15.203 7.898 -4.23 1 96.56 28 THR B CA 1
ATOM 1560 C C . THR B 1 28 ? -13.945 7.523 -3.451 1 96.56 28 THR B C 1
ATOM 1562 O O . THR B 1 28 ? -12.914 7.203 -4.047 1 96.56 28 THR B O 1
ATOM 1565 N N . ALA B 1 29 ? -13.992 7.625 -2.141 1 96.19 29 ALA B N 1
ATOM 1566 C CA . ALA B 1 29 ? -13.039 6.984 -1.241 1 96.19 29 ALA B CA 1
ATOM 1567 C C . ALA B 1 29 ? -13.648 5.75 -0.581 1 96.19 29 ALA B C 1
ATOM 1569 O O . ALA B 1 29 ? -14.742 5.82 -0.017 1 96.19 29 ALA B O 1
ATOM 1570 N N . ALA B 1 30 ? -13 4.602 -0.714 1 98 30 ALA B N 1
ATOM 1571 C CA . ALA B 1 30 ? -13.398 3.369 -0.038 1 98 30 ALA B CA 1
ATOM 1572 C C . ALA B 1 30 ? -12.547 3.129 1.205 1 98 30 ALA B C 1
ATOM 1574 O O . ALA B 1 30 ? -11.312 3.096 1.124 1 98 30 ALA B O 1
ATOM 1575 N N . VAL B 1 31 ? -13.148 2.988 2.352 1 97.5 31 VAL B N 1
ATOM 1576 C CA . VAL B 1 31 ? -12.445 2.773 3.613 1 97.5 31 VAL B CA 1
ATOM 1577 C C . VAL B 1 31 ? -12.836 1.418 4.199 1 97.5 31 VAL B C 1
ATOM 1579 O O . VAL B 1 31 ? -14 1.2 4.555 1 97.5 31 VAL B O 1
ATOM 1582 N N . GLY B 1 32 ? -11.852 0.524 4.25 1 98.56 32 GLY B N 1
ATOM 1583 C CA . GLY B 1 32 ? -12.07 -0.765 4.883 1 98.56 32 GLY B CA 1
ATOM 1584 C C . GLY B 1 32 ? -11.984 -0.708 6.398 1 98.56 32 GLY B C 1
ATOM 1585 O O . GLY B 1 32 ? -11.078 -0.081 6.949 1 98.56 32 GLY B O 1
ATOM 1586 N N . GLY B 1 33 ? -12.914 -1.369 6.992 1 98.12 33 GLY B N 1
ATOM 1587 C CA . GLY B 1 33 ? -12.977 -1.322 8.445 1 98.12 33 GLY B CA 1
ATOM 1588 C C . GLY B 1 33 ? -12.766 -2.678 9.094 1 98.12 33 GLY B C 1
ATOM 1589 O O . GLY B 1 33 ? -13 -3.713 8.469 1 98.12 33 GLY B O 1
ATOM 1590 N N . LEU B 1 34 ? -12.391 -2.629 10.359 1 98.06 34 LEU B N 1
ATOM 1591 C CA . LEU B 1 34 ? -12.273 -3.842 11.156 1 98.06 34 LEU B CA 1
ATOM 1592 C C . LEU B 1 34 ? -13.648 -4.426 11.469 1 98.06 34 LEU B C 1
ATOM 1594 O O . LEU B 1 34 ? -13.75 -5.57 11.914 1 98.06 34 LEU B O 1
ATOM 1598 N N . ASP B 1 35 ? -14.719 -3.723 11.195 1 97.69 35 ASP B N 1
ATOM 1599 C CA . ASP B 1 35 ? -16.078 -4.215 11.391 1 97.69 35 ASP B CA 1
ATOM 1600 C C . ASP B 1 35 ? -16.5 -5.129 10.242 1 97.69 35 ASP B C 1
ATOM 1602 O O . ASP B 1 35 ? -17.625 -5.648 10.242 1 97.69 35 ASP B O 1
ATOM 1606 N N . GLY B 1 36 ? -15.633 -5.289 9.219 1 98.5 36 GLY B N 1
ATOM 1607 C CA . GLY B 1 36 ? -15.93 -6.164 8.094 1 98.5 36 GLY B CA 1
ATOM 1608 C C . GLY B 1 36 ? -16.672 -5.461 6.973 1 98.5 36 GLY B C 1
ATOM 1609 O O . GLY B 1 36 ? -17.156 -6.109 6.047 1 98.5 36 GLY B O 1
ATOM 1610 N N . ASN B 1 37 ? -16.75 -4.195 7.121 1 98.31 37 ASN B N 1
ATOM 1611 C CA . ASN B 1 37 ? -17.422 -3.408 6.086 1 98.31 37 ASN B CA 1
ATOM 1612 C C . ASN B 1 37 ? -16.438 -2.477 5.379 1 98.31 37 ASN B C 1
ATOM 1614 O O . ASN B 1 37 ? -15.406 -2.105 5.945 1 98.31 37 ASN B O 1
ATOM 1618 N N . VAL B 1 38 ? -16.75 -2.213 4.125 1 98.69 38 VAL B N 1
ATOM 1619 C CA . VAL B 1 38 ? -16.156 -1.088 3.416 1 98.69 38 VAL B CA 1
ATOM 1620 C C . VAL B 1 38 ? -17.125 0.088 3.393 1 98.69 38 VAL B C 1
ATOM 1622 O O . VAL B 1 38 ? -18.25 -0.037 2.902 1 98.69 38 VAL B O 1
ATOM 1625 N N . HIS B 1 39 ? -16.734 1.151 3.975 1 97.12 39 HIS B N 1
ATOM 1626 C CA . HIS B 1 39 ? -17.531 2.377 3.982 1 97.12 39 HIS B CA 1
ATOM 1627 C C . HIS B 1 39 ? -17.141 3.291 2.824 1 97.12 39 HIS B C 1
ATOM 1629 O O . HIS B 1 39 ? -15.977 3.67 2.691 1 97.12 39 HIS B O 1
ATOM 1635 N N . LEU B 1 40 ? -18.156 3.584 2.002 1 97.06 40 LEU B N 1
ATOM 1636 C CA . LEU B 1 40 ? -17.891 4.441 0.853 1 97.06 40 LEU B CA 1
ATOM 1637 C C . LEU B 1 40 ? -18.188 5.902 1.186 1 97.06 40 LEU B C 1
ATOM 1639 O O . LEU B 1 40 ? -19.203 6.203 1.821 1 97.06 40 LEU B O 1
ATOM 1643 N N . TYR B 1 41 ? -17.297 6.77 0.855 1 94.56 41 TYR B N 1
ATOM 1644 C CA . TYR B 1 41 ? -17.453 8.219 0.928 1 94.56 41 TYR B CA 1
ATOM 1645 C C . TYR B 1 41 ? -17.453 8.836 -0.464 1 94.56 41 TYR B C 1
ATOM 1647 O O . TYR B 1 41 ? -16.594 8.531 -1.285 1 94.56 41 TYR B O 1
ATOM 1655 N N . SER B 1 42 ? -18.422 9.656 -0.731 1 94.12 42 SER B N 1
ATOM 1656 C CA . SER B 1 42 ? -18.391 10.438 -1.962 1 94.12 42 SER B CA 1
ATOM 1657 C C . SER B 1 42 ? -17.438 11.625 -1.836 1 94.12 42 SER B C 1
ATOM 1659 O O . SER B 1 42 ? -17.344 12.234 -0.772 1 94.12 42 SER B O 1
ATOM 1661 N N . ILE B 1 43 ? -16.766 11.891 -2.887 1 91.81 43 ILE B N 1
ATOM 1662 C CA . ILE B 1 43 ? -15.875 13.039 -2.91 1 91.81 43 ILE B CA 1
ATOM 1663 C C . ILE B 1 43 ? -16.531 14.188 -3.668 1 91.81 43 ILE B C 1
ATOM 1665 O O . ILE B 1 43 ? -16.812 14.078 -4.867 1 91.81 43 ILE B O 1
ATOM 1669 N N . GLN B 1 44 ? -16.812 15.195 -3 1 89.62 44 GLN B N 1
ATOM 1670 C CA . GLN B 1 44 ? -17.375 16.406 -3.572 1 89.62 44 GLN B CA 1
ATOM 1671 C C . GLN B 1 44 ? -16.406 17.578 -3.457 1 89.62 44 GLN B C 1
ATOM 1673 O O . GLN B 1 44 ? -16.266 18.172 -2.389 1 89.62 44 GLN B O 1
ATOM 1678 N N . GLY B 1 45 ? -15.766 17.859 -4.613 1 85.81 45 GLY B N 1
ATOM 1679 C CA . GLY B 1 45 ? -14.648 18.797 -4.539 1 85.81 45 GLY B CA 1
ATOM 1680 C C . GLY B 1 45 ? -13.477 18.266 -3.744 1 85.81 45 GLY B C 1
ATOM 1681 O O . GLY B 1 45 ? -12.875 17.25 -4.117 1 85.81 45 GLY B O 1
ATOM 1682 N N . THR B 1 46 ? -13.297 18.938 -2.564 1 80.69 46 THR B N 1
ATOM 1683 C CA . THR B 1 46 ? -12.164 18.5 -1.757 1 80.69 46 THR B CA 1
ATOM 1684 C C . THR B 1 46 ? -12.641 17.906 -0.432 1 80.69 46 THR B C 1
ATOM 1686 O O . THR B 1 46 ? -11.859 17.797 0.514 1 80.69 46 THR B O 1
ATOM 1689 N N . SER B 1 47 ? -13.859 17.5 -0.431 1 84.81 47 SER B N 1
ATOM 1690 C CA . SER B 1 47 ? -14.43 17.031 0.827 1 84.81 47 SER B CA 1
ATOM 1691 C C . SER B 1 47 ? -15 15.617 0.683 1 84.81 47 SER B C 1
ATOM 1693 O O . SER B 1 47 ? -15.57 15.281 -0.354 1 84.81 47 SER B O 1
ATOM 1695 N N . LEU B 1 48 ? -14.836 14.906 1.769 1 88.75 48 LEU B N 1
ATOM 1696 C CA . LEU B 1 48 ? -15.5 13.609 1.86 1 88.75 48 LEU B CA 1
ATOM 1697 C C . LEU B 1 48 ? -16.922 13.766 2.393 1 88.75 48 LEU B C 1
ATOM 1699 O O . LEU B 1 48 ? -17.156 14.531 3.332 1 88.75 48 LEU B O 1
ATOM 1703 N N . LYS B 1 49 ? -17.75 13.117 1.732 1 88.38 49 LYS B N 1
ATOM 1704 C CA . LYS B 1 49 ? -19.125 13.055 2.205 1 88.38 49 LYS B CA 1
ATOM 1705 C C . LYS B 1 49 ? -19.547 11.617 2.49 1 88.38 49 LYS B C 1
ATOM 1707 O O . LYS B 1 49 ? -19.328 10.727 1.671 1 88.38 49 LYS B O 1
ATOM 1712 N N . ILE B 1 50 ? -20.141 11.477 3.68 1 85.44 50 ILE B N 1
ATOM 1713 C CA . ILE B 1 50 ? -20.641 10.148 4.023 1 85.44 50 ILE B CA 1
ATOM 1714 C C . ILE B 1 50 ? -21.844 9.805 3.145 1 85.44 50 ILE B C 1
ATOM 1716 O O . ILE B 1 50 ? -22.797 10.578 3.068 1 85.44 50 ILE B O 1
ATOM 1720 N N . ASP B 1 51 ? -21.797 8.781 2.344 1 78.5 51 ASP B N 1
ATOM 1721 C CA . ASP B 1 51 ? -22.891 8.352 1.481 1 78.5 51 ASP B CA 1
ATOM 1722 C C . ASP B 1 51 ? -23.719 7.246 2.145 1 78.5 51 ASP B C 1
ATOM 1724 O O . ASP B 1 51 ? -24.703 6.785 1.587 1 78.5 51 ASP B O 1
ATOM 1728 N N . GLU B 1 52 ? -23.516 6.84 3.32 1 80.5 52 GLU B N 1
ATOM 1729 C CA . GLU B 1 52 ? -24.203 5.801 4.09 1 80.5 52 GLU B CA 1
ATOM 1730 C C . GLU B 1 52 ? -24.203 4.473 3.338 1 80.5 52 GLU B C 1
ATOM 1732 O O . GLU B 1 52 ? -25.109 3.656 3.52 1 80.5 52 GLU B O 1
ATOM 1737 N N . LYS B 1 53 ? -23.375 4.344 2.361 1 92.62 53 LYS B N 1
ATOM 1738 C CA . LYS B 1 53 ? -23.234 3.068 1.663 1 92.62 53 LYS B CA 1
ATOM 1739 C C . LYS B 1 53 ? -22.078 2.254 2.219 1 92.62 53 LYS B C 1
ATOM 1741 O O . LYS B 1 53 ? -20.969 2.773 2.371 1 92.62 53 LYS B O 1
ATOM 1746 N N . THR B 1 54 ? -22.438 1.004 2.568 1 96.75 54 THR B N 1
ATOM 1747 C CA . THR B 1 54 ? -21.438 0.06 3.049 1 96.75 54 THR B CA 1
ATOM 1748 C C . THR B 1 54 ? -21.469 -1.224 2.225 1 96.75 54 THR B C 1
ATOM 1750 O O . THR B 1 54 ? -22.531 -1.663 1.785 1 96.75 54 THR B O 1
ATOM 1753 N N . LEU B 1 55 ? -20.328 -1.705 1.923 1 98.56 55 LEU B N 1
ATOM 1754 C CA . LEU B 1 55 ? -20.156 -3.002 1.281 1 98.56 55 LEU B CA 1
ATOM 1755 C C . LEU B 1 55 ? -19.75 -4.062 2.301 1 98.56 55 LEU B C 1
ATOM 1757 O O . LEU B 1 55 ? -18.906 -3.818 3.158 1 98.56 55 LEU B O 1
ATOM 1761 N N . GLN B 1 56 ? -20.266 -5.195 2.217 1 98.69 56 GLN B N 1
ATOM 1762 C CA . GLN B 1 56 ? -20 -6.238 3.203 1 98.69 56 GLN B CA 1
ATOM 1763 C C . GLN B 1 56 ? -18.922 -7.203 2.707 1 98.69 56 GLN B C 1
ATOM 1765 O O . GLN B 1 56 ? -19.125 -7.898 1.71 1 98.69 56 GLN B O 1
ATOM 1770 N N . ALA B 1 57 ? -17.812 -7.195 3.367 1 98.62 57 ALA B N 1
ATOM 1771 C CA . ALA B 1 57 ? -16.812 -8.25 3.197 1 98.62 57 ALA B CA 1
ATOM 1772 C C . ALA B 1 57 ? -17.156 -9.469 4.055 1 98.62 57 ALA B C 1
ATOM 1774 O O . ALA B 1 57 ? -18.297 -9.602 4.531 1 98.62 57 ALA B O 1
ATOM 1775 N N . LYS B 1 58 ? -16.203 -10.438 4.105 1 98.88 58 LYS B N 1
ATOM 1776 C CA . LYS B 1 58 ? -16.516 -11.664 4.84 1 98.88 58 LYS B CA 1
ATOM 1777 C C . LYS B 1 58 ? -15.82 -11.688 6.195 1 98.88 58 LYS B C 1
ATOM 1779 O O . LYS B 1 58 ? -15.945 -12.656 6.945 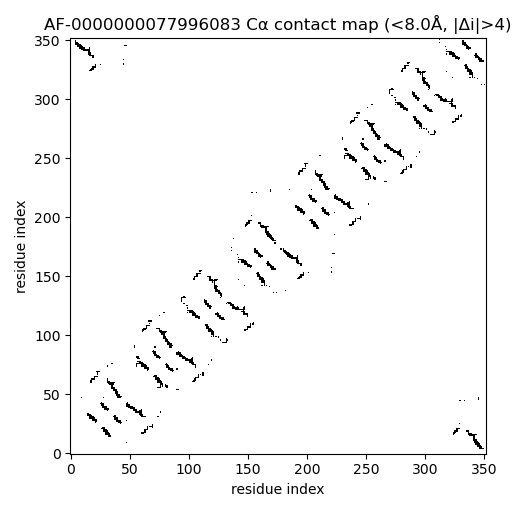1 98.88 58 LYS B O 1
ATOM 1784 N N . GLY B 1 59 ? -15.156 -10.711 6.555 1 98.81 59 GLY B N 1
ATOM 1785 C CA . GLY B 1 59 ? -14.461 -10.5 7.816 1 98.81 59 GLY B CA 1
ATOM 1786 C C . GLY B 1 59 ? -13.812 -9.133 7.91 1 98.81 59 GLY B C 1
ATOM 1787 O O . GLY B 1 59 ? -13.953 -8.305 7.008 1 98.81 59 GLY B O 1
ATOM 1788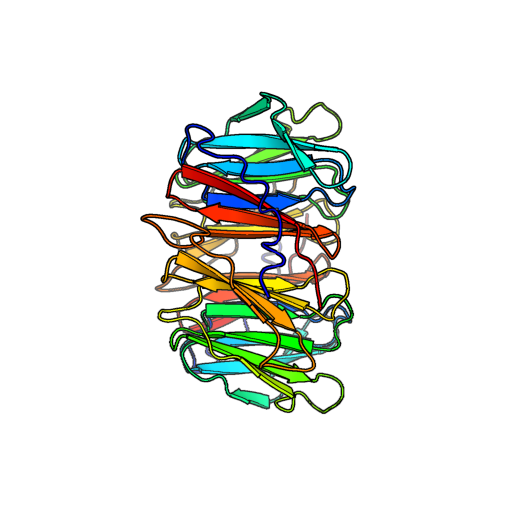 N N . PRO B 1 60 ? -13.094 -8.852 9.078 1 98.88 60 PRO B N 1
ATOM 1789 C CA . PRO B 1 60 ? -12.367 -7.586 9.188 1 98.88 60 PRO B CA 1
ATOM 1790 C C . PRO B 1 60 ? -11.477 -7.312 7.977 1 98.88 60 PRO B C 1
ATOM 1792 O O . PRO B 1 60 ? -10.672 -8.164 7.594 1 98.88 60 PRO B O 1
ATOM 1795 N N . VAL B 1 61 ? -11.633 -6.145 7.355 1 98.88 61 VAL B N 1
ATOM 1796 C CA . VAL B 1 61 ? -10.898 -5.793 6.141 1 98.88 61 VAL B CA 1
ATOM 1797 C C . VAL B 1 61 ? -9.422 -5.594 6.469 1 98.88 61 VAL B C 1
ATOM 1799 O O . VAL B 1 61 ? -9.078 -4.977 7.484 1 98.88 61 VAL B O 1
ATOM 1802 N N . THR B 1 62 ? -8.531 -6.164 5.641 1 98.88 62 THR B N 1
ATOM 1803 C CA . THR B 1 62 ? -7.094 -6.027 5.859 1 98.88 62 THR B CA 1
ATOM 1804 C C . THR B 1 62 ? -6.457 -5.176 4.766 1 98.88 62 THR B C 1
ATOM 1806 O O . THR B 1 62 ? -5.438 -4.523 4.992 1 98.88 62 THR B O 1
ATOM 1809 N N . ASP B 1 63 ? -7.023 -5.227 3.604 1 98.81 63 ASP B N 1
ATOM 1810 C CA . ASP B 1 63 ? -6.57 -4.445 2.459 1 98.81 63 ASP B CA 1
ATOM 1811 C C . ASP B 1 63 ? -7.664 -4.324 1.403 1 98.81 63 ASP B C 1
ATOM 1813 O O . ASP B 1 63 ? -8.625 -5.102 1.403 1 98.81 63 ASP B O 1
ATOM 1817 N N . LEU B 1 64 ? -7.574 -3.314 0.547 1 98.94 64 LEU B N 1
ATOM 1818 C CA . LEU B 1 64 ? -8.469 -3.162 -0.596 1 98.94 64 LEU B CA 1
ATOM 1819 C C . LEU B 1 64 ? -7.805 -2.348 -1.701 1 98.94 64 LEU B C 1
ATOM 1821 O O . LEU B 1 64 ? -6.906 -1.547 -1.434 1 98.94 64 LEU B O 1
ATOM 1825 N N . ALA B 1 65 ? -8.164 -2.605 -2.854 1 98.88 65 ALA B N 1
ATOM 1826 C CA . ALA B 1 65 ? -7.609 -1.896 -4 1 98.88 65 ALA B CA 1
ATOM 1827 C C . ALA B 1 65 ? -8.602 -1.861 -5.16 1 98.88 65 ALA B C 1
ATOM 1829 O O . ALA B 1 65 ? -9.266 -2.861 -5.449 1 98.88 65 ALA B O 1
ATOM 1830 N N . TYR B 1 66 ? -8.695 -0.679 -5.777 1 98.81 66 TYR B N 1
ATOM 1831 C CA . TYR B 1 66 ? -9.398 -0.578 -7.051 1 98.81 66 TYR B CA 1
ATOM 1832 C C . TYR B 1 66 ? -8.562 -1.167 -8.188 1 98.81 66 TYR B C 1
ATOM 1834 O O . TYR B 1 66 ? -7.34 -1.031 -8.195 1 98.81 66 TYR B O 1
ATOM 1842 N N . SER B 1 67 ? -9.328 -1.803 -9.141 1 98.88 67 SER B N 1
ATOM 1843 C CA . SER B 1 67 ? -8.648 -2.104 -10.391 1 98.88 67 SER B CA 1
ATOM 1844 C C . SER B 1 67 ? -8.172 -0.829 -11.086 1 98.88 67 SER B C 1
ATOM 1846 O O . SER B 1 67 ? -8.656 0.265 -10.781 1 98.88 67 SER B O 1
ATOM 1848 N N . HIS B 1 68 ? -7.234 -0.966 -11.977 1 98.06 68 HIS B N 1
ATOM 1849 C CA . HIS B 1 68 ? -6.609 0.22 -12.555 1 98.06 68 HIS B CA 1
ATOM 1850 C C . HIS B 1 68 ? -7.617 1.046 -13.344 1 98.06 68 HIS B C 1
ATOM 1852 O O . HIS B 1 68 ? -7.527 2.275 -13.383 1 98.06 68 HIS B O 1
ATOM 1858 N N . ASP B 1 69 ? -8.539 0.448 -13.938 1 98.44 69 ASP B N 1
ATOM 1859 C CA . ASP B 1 69 ? -9.555 1.153 -14.711 1 98.44 69 ASP B CA 1
ATOM 1860 C C . ASP B 1 69 ? -10.703 1.624 -13.82 1 98.44 69 ASP B C 1
ATOM 1862 O O . ASP B 1 69 ? -11.648 2.25 -14.297 1 98.44 69 ASP B O 1
ATOM 1866 N N . GLY B 1 70 ? -10.688 1.262 -12.594 1 98.62 70 GLY B N 1
ATOM 1867 C CA . GLY B 1 70 ? -11.672 1.723 -11.633 1 98.62 70 GLY B CA 1
ATOM 1868 C C . GLY B 1 70 ? -12.969 0.939 -11.688 1 98.62 70 GLY B C 1
ATOM 1869 O O . GLY B 1 70 ? -13.945 1.288 -11.016 1 98.62 70 GLY B O 1
ATOM 1870 N N . ALA B 1 71 ? -12.977 -0.116 -12.398 1 98.81 71 ALA B N 1
ATOM 1871 C CA . ALA B 1 71 ? -14.227 -0.843 -12.625 1 98.81 71 ALA B CA 1
ATOM 1872 C C . ALA B 1 71 ? -14.57 -1.729 -11.43 1 98.81 71 ALA B C 1
ATOM 1874 O O . ALA B 1 71 ? -15.742 -2.039 -11.195 1 98.81 71 ALA B O 1
ATOM 1875 N N . PHE B 1 72 ? -13.531 -2.154 -10.703 1 98.94 72 PHE B N 1
ATOM 1876 C CA . PHE B 1 72 ? -13.773 -3.1 -9.617 1 98.94 72 PHE B CA 1
ATOM 1877 C C . PHE B 1 72 ? -13 -2.693 -8.367 1 98.94 72 PHE B C 1
ATOM 1879 O O . PHE B 1 72 ? -11.977 -2.008 -8.453 1 98.94 72 PHE B O 1
ATOM 1886 N N . LEU B 1 73 ? -13.5 -3.062 -7.254 1 98.94 73 LEU B N 1
ATOM 1887 C CA . LEU B 1 73 ? -12.844 -2.975 -5.953 1 98.94 73 LEU B CA 1
ATOM 1888 C C . LEU B 1 73 ? -12.656 -4.359 -5.344 1 98.94 73 LEU B C 1
ATOM 1890 O O . LEU B 1 73 ? -13.633 -5.062 -5.074 1 98.94 73 LEU B O 1
ATOM 1894 N N . ALA B 1 74 ? -11.391 -4.797 -5.207 1 99 74 ALA B N 1
ATOM 1895 C CA . ALA B 1 74 ? -11.086 -6.027 -4.484 1 99 74 ALA B CA 1
ATOM 1896 C C . ALA B 1 74 ? -10.836 -5.746 -3.004 1 99 74 ALA B C 1
ATOM 1898 O O . ALA B 1 74 ? -10.156 -4.781 -2.656 1 99 74 ALA B O 1
ATOM 1899 N N . VAL B 1 75 ? -11.414 -6.555 -2.17 1 98.94 75 VAL B N 1
ATOM 1900 C CA . VAL B 1 75 ? -11.312 -6.43 -0.719 1 98.94 75 VAL B CA 1
ATOM 1901 C C . VAL B 1 75 ? -10.898 -7.766 -0.111 1 98.94 75 VAL B C 1
ATOM 1903 O O . VAL B 1 75 ? -11.555 -8.789 -0.331 1 98.94 75 VAL B O 1
ATOM 1906 N N . CYS B 1 76 ? -9.781 -7.793 0.561 1 98.94 76 CYS B N 1
ATOM 1907 C CA . CYS B 1 76 ? -9.406 -9.008 1.281 1 98.94 76 CYS B CA 1
ATOM 1908 C C . CYS B 1 76 ? -9.562 -8.812 2.785 1 98.94 76 CYS B C 1
ATOM 1910 O O . CYS B 1 76 ? -9.633 -7.684 3.27 1 98.94 76 CYS B O 1
ATOM 1912 N N . ASP B 1 77 ? -9.703 -9.969 3.463 1 98.94 77 ASP B N 1
ATOM 1913 C CA . ASP B 1 77 ? -10.086 -9.836 4.863 1 98.94 77 ASP B CA 1
ATOM 1914 C C . ASP B 1 77 ? -9.414 -10.906 5.723 1 98.94 77 ASP B C 1
ATOM 1916 O O . ASP B 1 77 ? -8.625 -11.703 5.223 1 98.94 77 ASP B O 1
ATOM 1920 N N . ALA B 1 78 ? -9.648 -10.828 7.016 1 98.88 78 ALA B N 1
ATOM 1921 C CA . ALA B 1 78 ? -9.008 -11.695 8 1 98.88 78 ALA B CA 1
ATOM 1922 C C . ALA B 1 78 ? -9.68 -13.062 8.047 1 98.88 78 ALA B C 1
ATOM 1924 O O . ALA B 1 78 ? -9.203 -13.969 8.727 1 98.88 78 ALA B O 1
ATOM 1925 N N . ASN B 1 79 ? -10.734 -13.258 7.348 1 98.88 79 ASN B N 1
ATOM 1926 C CA . ASN B 1 79 ? -11.398 -14.555 7.254 1 98.88 79 ASN B CA 1
ATOM 1927 C C . ASN B 1 79 ? -11.047 -15.273 5.953 1 98.88 79 ASN B C 1
ATOM 1929 O O . ASN B 1 79 ? -11.805 -16.125 5.48 1 98.88 79 ASN B O 1
ATOM 1933 N N . LYS B 1 80 ? -9.992 -14.883 5.344 1 98.62 80 LYS B N 1
ATOM 1934 C CA . LYS B 1 80 ? -9.32 -15.625 4.285 1 98.62 80 LYS B CA 1
ATOM 1935 C C . LYS B 1 80 ? -10.062 -15.5 2.959 1 98.62 80 LYS B C 1
ATOM 1937 O O . LYS B 1 80 ? -10.031 -16.422 2.133 1 98.62 80 LYS B O 1
ATOM 1942 N N . VAL B 1 81 ? -10.773 -14.422 2.809 1 98.88 81 VAL B N 1
ATOM 1943 C CA . VAL B 1 81 ? -11.617 -14.297 1.624 1 98.88 81 VAL B CA 1
ATOM 1944 C C . VAL B 1 81 ? -11.289 -12.992 0.895 1 98.88 81 VAL B C 1
ATOM 1946 O O . VAL B 1 81 ? -11.008 -11.977 1.528 1 98.88 81 VAL B O 1
ATOM 1949 N N . VAL B 1 82 ? -11.273 -13.047 -0.421 1 98.94 82 VAL B N 1
ATOM 1950 C CA . VAL B 1 82 ? -11.352 -11.836 -1.228 1 98.94 82 VAL B CA 1
ATOM 1951 C C . VAL B 1 82 ? -12.766 -11.672 -1.782 1 98.94 82 VAL B C 1
ATOM 1953 O O . VAL B 1 82 ? -13.32 -12.602 -2.365 1 98.94 82 VAL B O 1
ATOM 1956 N N . THR B 1 83 ? -13.375 -10.586 -1.583 1 98.94 83 THR B N 1
ATOM 1957 C CA . THR B 1 83 ? -14.633 -10.188 -2.219 1 98.94 83 THR B CA 1
ATOM 1958 C C . THR B 1 83 ? -14.391 -9.062 -3.223 1 98.94 83 THR B C 1
ATOM 1960 O O . THR B 1 83 ? -13.711 -8.078 -2.914 1 98.94 83 THR B O 1
ATOM 1963 N N . VAL B 1 84 ? -14.953 -9.211 -4.445 1 98.94 84 VAL B N 1
ATOM 1964 C CA . VAL B 1 84 ? -14.805 -8.164 -5.449 1 98.94 84 VAL B CA 1
ATOM 1965 C C . VAL B 1 84 ? -16.156 -7.527 -5.734 1 98.94 84 VAL B C 1
ATOM 1967 O O . VAL B 1 84 ? -17.172 -8.227 -5.898 1 98.94 84 VAL B O 1
ATOM 1970 N N . PHE B 1 85 ? -16.188 -6.215 -5.773 1 98.94 85 PHE B N 1
ATOM 1971 C CA . PHE B 1 85 ? -17.391 -5.43 -6.02 1 98.94 85 PHE B CA 1
ATOM 1972 C C . PHE B 1 85 ? -17.297 -4.715 -7.363 1 98.94 85 PHE B C 1
ATOM 1974 O O . PHE B 1 85 ? -16.234 -4.227 -7.746 1 98.94 85 PHE B O 1
ATOM 1981 N N . SER B 1 86 ? -18.406 -4.656 -8.039 1 98.88 86 SER B N 1
ATOM 1982 C CA . SER B 1 86 ? -18.5 -3.984 -9.336 1 98.88 86 SER B CA 1
ATOM 1983 C C . SER B 1 86 ? -18.922 -2.531 -9.172 1 98.88 86 SER B C 1
ATOM 1985 O O . SER B 1 86 ? -20.047 -2.252 -8.719 1 98.88 86 SER B O 1
ATOM 1987 N N . VAL B 1 87 ? -18.125 -1.57 -9.578 1 98.56 87 VAL B N 1
ATOM 1988 C CA . VAL B 1 87 ? -18.422 -0.149 -9.422 1 98.56 87 VAL B CA 1
ATOM 1989 C C . VAL B 1 87 ? -19.625 0.228 -10.273 1 98.56 87 VAL B C 1
ATOM 1991 O O . VAL B 1 87 ? -20.547 0.89 -9.797 1 98.56 87 VAL B O 1
ATOM 1994 N N . ALA B 1 88 ? -19.672 -0.228 -11.453 1 97.94 88 ALA B N 1
ATOM 1995 C CA . ALA B 1 88 ? -20.719 0.143 -12.406 1 97.94 88 ALA B CA 1
ATOM 1996 C C . ALA B 1 88 ? -22.078 -0.378 -11.953 1 97.94 88 ALA B C 1
ATOM 1998 O O . ALA B 1 88 ? -23.109 0.201 -12.281 1 97.94 88 ALA B O 1
ATOM 1999 N N . ASP B 1 89 ? -22.078 -1.429 -11.164 1 98.38 89 ASP B N 1
ATOM 2000 C CA . ASP B 1 89 ? -23.312 -2.008 -10.68 1 98.38 89 ASP B CA 1
ATOM 2001 C C . ASP B 1 89 ? -23.625 -1.549 -9.25 1 98.38 89 ASP B C 1
ATOM 2003 O O . ASP B 1 89 ? -24.203 -2.297 -8.461 1 98.38 89 ASP B O 1
ATOM 2007 N N . GLY B 1 90 ? -23.141 -0.396 -8.891 1 97 90 GLY B N 1
ATOM 2008 C CA . GLY B 1 90 ? -23.422 0.162 -7.578 1 97 90 GLY B CA 1
ATOM 2009 C C . GLY B 1 90 ? -22.703 -0.57 -6.461 1 97 90 GLY B C 1
ATOM 2010 O O . GLY B 1 90 ? -23.234 -0.731 -5.367 1 97 90 GLY B O 1
ATOM 2011 N N . TYR B 1 91 ? -21.531 -1.187 -6.801 1 98.31 91 TYR B N 1
ATOM 2012 C CA . TYR B 1 91 ? -20.703 -1.948 -5.871 1 98.31 91 TYR B CA 1
ATOM 2013 C C . TYR B 1 91 ? -21.438 -3.207 -5.406 1 98.31 91 TYR B C 1
ATOM 2015 O O . TYR B 1 91 ? -21.297 -3.613 -4.25 1 98.31 91 TYR B O 1
ATOM 2023 N N . ALA B 1 92 ? -22.219 -3.762 -6.262 1 98.5 92 ALA B N 1
ATOM 2024 C CA . ALA B 1 92 ? -22.719 -5.109 -5.996 1 98.5 92 ALA B CA 1
ATOM 2025 C C . ALA B 1 92 ? -21.562 -6.121 -5.992 1 98.5 92 ALA B C 1
ATOM 2027 O O . ALA B 1 92 ? -20.578 -5.953 -6.711 1 98.5 92 ALA B O 1
ATOM 2028 N N . GLU B 1 93 ? -21.703 -7.137 -5.137 1 98.5 93 GLU B N 1
ATOM 2029 C CA . GLU B 1 93 ? -20.75 -8.234 -5.164 1 98.5 93 GLU B CA 1
ATOM 2030 C C . GLU B 1 93 ? -20.656 -8.859 -6.555 1 98.5 93 GLU B C 1
ATOM 2032 O O . GLU B 1 93 ? -21.672 -9.273 -7.117 1 98.5 93 GLU B O 1
ATOM 2037 N N . HIS B 1 94 ? -19.5 -8.844 -7.145 1 98.75 94 HIS B N 1
ATOM 2038 C CA . HIS B 1 94 ? -19.266 -9.438 -8.453 1 98.75 94 HIS B CA 1
ATOM 2039 C C . HIS B 1 94 ? -18.922 -10.922 -8.328 1 98.75 94 HIS B C 1
ATOM 2041 O O . HIS B 1 94 ? -19.578 -11.773 -8.93 1 98.75 94 HIS B O 1
ATOM 2047 N N . ASN B 1 95 ? -17.922 -11.258 -7.551 1 98.75 95 ASN B N 1
ATOM 2048 C CA . ASN B 1 95 ? -17.516 -12.617 -7.215 1 98.75 95 ASN B CA 1
ATOM 2049 C C . ASN B 1 95 ? -16.797 -12.664 -5.871 1 98.75 95 ASN B C 1
ATOM 2051 O O . ASN B 1 95 ? -16.375 -11.633 -5.344 1 98.75 95 ASN B O 1
ATOM 2055 N N . ILE B 1 96 ? -16.734 -13.844 -5.316 1 98.88 96 ILE B N 1
ATOM 2056 C CA . ILE B 1 96 ? -16.047 -14.148 -4.074 1 98.88 96 ILE B CA 1
ATOM 2057 C C . ILE B 1 96 ? -14.984 -15.227 -4.32 1 98.88 96 ILE B C 1
ATOM 2059 O O . ILE B 1 96 ? -15.234 -16.203 -5.031 1 98.88 96 ILE B O 1
ATOM 2063 N N . PHE B 1 97 ? -13.867 -15.039 -3.734 1 98.81 97 PHE B N 1
ATOM 2064 C CA . PHE B 1 97 ? -12.727 -15.898 -4.016 1 98.81 97 PHE B CA 1
ATOM 2065 C C . PHE B 1 97 ? -12.227 -16.578 -2.742 1 98.81 97 PHE B C 1
ATOM 2067 O O . PHE B 1 97 ? -11.719 -15.898 -1.839 1 98.81 97 PHE B O 1
ATOM 2074 N N . TYR B 1 98 ? -12.352 -17.859 -2.746 1 98.62 98 TYR B N 1
ATOM 2075 C CA . TYR B 1 98 ? -11.906 -18.688 -1.636 1 98.62 98 TYR B CA 1
ATOM 2076 C C . TYR B 1 98 ? -10.664 -19.484 -2.016 1 98.62 98 TYR B C 1
ATOM 2078 O O . TYR B 1 98 ? -10.602 -20.062 -3.105 1 98.62 98 TYR B O 1
ATOM 2086 N N . GLY B 1 99 ? -9.727 -19.516 -1.156 1 97.62 99 GLY B N 1
ATOM 2087 C CA . GLY B 1 99 ? -8.547 -20.328 -1.39 1 97.62 99 GLY B CA 1
ATOM 2088 C C . GLY B 1 99 ? -7.555 -20.281 -0.24 1 97.62 99 GLY B C 1
ATOM 2089 O O . GLY B 1 99 ? -7.047 -21.312 0.186 1 97.62 99 GLY B O 1
ATOM 2090 N N . HIS B 1 100 ? -7.312 -19.109 0.309 1 98.12 100 HIS B N 1
ATOM 2091 C CA . HIS B 1 100 ? -6.355 -18.922 1.392 1 98.12 100 HIS B CA 1
ATOM 2092 C C . HIS B 1 100 ? -6.773 -19.688 2.639 1 98.12 100 HIS B C 1
ATOM 2094 O O . HIS B 1 100 ? -7.965 -19.906 2.867 1 98.12 100 HIS B O 1
ATOM 2100 N N . HIS B 1 101 ? -5.844 -20.078 3.426 1 97.81 101 HIS B N 1
ATOM 2101 C CA . HIS B 1 101 ? -6.109 -20.844 4.637 1 97.81 101 HIS B CA 1
ATOM 2102 C C . HIS B 1 101 ? -5.824 -20.031 5.887 1 97.81 101 HIS B C 1
ATOM 2104 O O . HIS B 1 101 ? -5.922 -20.531 7.008 1 97.81 101 HIS B O 1
ATOM 2110 N N . ALA B 1 102 ? -5.422 -18.844 5.77 1 98.06 102 ALA B N 1
ATOM 2111 C CA . ALA B 1 102 ? -5.258 -17.844 6.824 1 98.06 102 ALA B CA 1
ATOM 2112 C C . ALA B 1 102 ? -5.543 -16.438 6.301 1 98.06 102 ALA B C 1
ATOM 2114 O O . ALA B 1 102 ? -5.816 -16.25 5.109 1 98.06 102 ALA B O 1
ATOM 2115 N N . LYS B 1 103 ? -5.48 -15.477 7.215 1 98.19 103 LYS B N 1
ATOM 2116 C CA . LYS B 1 103 ? -5.699 -14.055 6.934 1 98.19 103 LYS B CA 1
ATOM 2117 C C . LYS B 1 103 ? -4.961 -13.625 5.672 1 98.19 103 LYS B C 1
ATOM 2119 O O . LYS B 1 103 ? -3.791 -13.961 5.484 1 98.19 103 LYS B O 1
ATOM 2124 N N . ILE B 1 104 ? -5.691 -12.938 4.727 1 98.81 104 ILE B N 1
ATOM 2125 C CA . ILE B 1 104 ? -5.059 -12.32 3.566 1 98.81 104 ILE B CA 1
ATOM 2126 C C . ILE B 1 104 ? -4.551 -10.93 3.936 1 98.81 104 ILE B C 1
ATOM 2128 O O . ILE B 1 104 ? -5.242 -10.164 4.621 1 98.81 104 ILE B O 1
ATOM 2132 N N . VAL B 1 105 ? -3.324 -10.516 3.453 1 98.25 105 VAL B N 1
ATOM 2133 C CA . VAL B 1 105 ? -2.727 -9.305 4.004 1 98.25 105 VAL B CA 1
ATOM 2134 C C . VAL B 1 105 ? -2.412 -8.328 2.877 1 98.25 105 VAL B C 1
ATOM 2136 O O . VAL B 1 105 ? -2.174 -7.141 3.123 1 98.25 105 VAL B O 1
ATOM 2139 N N . CYS B 1 106 ? -2.428 -8.742 1.652 1 98.5 106 CYS B N 1
ATOM 2140 C CA . CYS B 1 106 ? -2.139 -7.812 0.563 1 98.5 106 CYS B CA 1
ATOM 2141 C C . CYS B 1 106 ? -2.836 -8.25 -0.721 1 98.5 106 CYS B C 1
ATOM 2143 O O . CYS B 1 106 ? -3.143 -9.43 -0.897 1 98.5 106 CYS B O 1
ATOM 2145 N N . LEU B 1 107 ? -3.074 -7.289 -1.587 1 98.69 107 LEU B N 1
ATOM 2146 C CA . LEU B 1 107 ? -3.707 -7.41 -2.895 1 98.69 107 LEU B CA 1
ATOM 2147 C C . LEU B 1 107 ? -2.949 -6.602 -3.943 1 98.69 107 LEU B C 1
ATOM 2149 O O . LEU B 1 107 ? -2.406 -5.539 -3.639 1 98.69 107 LEU B O 1
ATOM 2153 N N . ALA B 1 108 ? -2.934 -7.098 -5.117 1 98.75 108 ALA B N 1
ATOM 2154 C CA . ALA B 1 108 ? -2.395 -6.316 -6.23 1 98.75 108 ALA B CA 1
ATOM 2155 C C . ALA B 1 108 ? -3.088 -6.684 -7.539 1 98.75 108 ALA B C 1
ATOM 2157 O O . ALA B 1 108 ? -3.086 -7.848 -7.945 1 98.75 108 ALA B O 1
ATOM 2158 N N . TRP B 1 109 ? -3.656 -5.672 -8.219 1 98.75 109 TRP B N 1
ATOM 2159 C CA . TRP B 1 109 ? -4.281 -5.867 -9.523 1 98.75 109 TRP B CA 1
ATOM 2160 C C . TRP B 1 109 ? -3.227 -5.988 -10.617 1 98.75 109 TRP B C 1
ATOM 2162 O O . TRP B 1 109 ? -2.254 -5.23 -10.641 1 98.75 109 TRP B O 1
ATOM 2172 N N . SER B 1 110 ? -3.488 -6.941 -11.43 1 97.44 110 SER B N 1
ATOM 2173 C CA . SER B 1 110 ? -2.719 -6.988 -12.672 1 97.44 110 SER B CA 1
ATOM 2174 C C . SER B 1 110 ? -3.053 -5.809 -13.578 1 97.44 110 SER B C 1
ATOM 2176 O O . SER B 1 110 ? -4.188 -5.328 -13.586 1 97.44 110 SER B O 1
ATOM 2178 N N . PRO B 1 111 ? -2.07 -5.406 -14.375 1 97 111 PRO B N 1
ATOM 2179 C CA . PRO B 1 111 ? -2.357 -4.305 -15.297 1 97 111 PRO B CA 1
ATOM 2180 C C . PRO B 1 111 ? -3.451 -4.648 -16.312 1 97 111 PRO B C 1
ATOM 2182 O O . PRO B 1 111 ? -4.023 -3.754 -16.938 1 97 111 PRO B O 1
ATOM 2185 N N . ASP B 1 112 ? -3.775 -5.844 -16.516 1 97.5 112 ASP B N 1
ATOM 2186 C CA . ASP B 1 112 ? -4.793 -6.215 -17.5 1 97.5 112 ASP B CA 1
ATOM 2187 C C . ASP B 1 112 ? -6.195 -6.039 -16.922 1 97.5 112 ASP B C 1
ATOM 2189 O O . ASP B 1 112 ? -7.188 -6.184 -17.641 1 97.5 112 ASP B O 1
ATOM 2193 N N . ASN B 1 113 ? -6.344 -5.793 -15.648 1 98.56 113 ASN B N 1
ATOM 2194 C CA . ASN B 1 113 ? -7.59 -5.574 -14.922 1 98.56 113 ASN B CA 1
ATOM 2195 C C . ASN B 1 113 ? -8.469 -6.82 -14.93 1 98.56 113 ASN B C 1
ATOM 2197 O O . ASN B 1 113 ? -9.641 -6.762 -14.539 1 98.56 113 ASN B O 1
ATOM 2201 N N . GLU B 1 114 ? -7.969 -7.965 -15.344 1 98 114 GLU B N 1
ATOM 2202 C CA . GLU B 1 114 ? -8.711 -9.219 -15.391 1 98 114 GLU B CA 1
ATOM 2203 C C . GLU B 1 114 ? -8.234 -10.188 -14.32 1 98 114 GLU B C 1
ATOM 2205 O O . GLU B 1 114 ? -8.906 -11.18 -14.023 1 98 114 GLU B O 1
ATOM 2210 N N . HIS B 1 115 ? -7.07 -9.969 -13.82 1 97.5 115 HIS B N 1
ATOM 2211 C CA . HIS B 1 115 ? -6.473 -10.789 -12.766 1 97.5 115 HIS B CA 1
ATOM 2212 C C . HIS B 1 115 ? -6.012 -9.922 -11.594 1 97.5 115 HIS B C 1
ATOM 2214 O O . HIS B 1 115 ? -5.82 -8.719 -11.75 1 97.5 115 HIS B O 1
ATOM 2220 N N . PHE B 1 116 ? -5.938 -10.523 -10.516 1 98.5 116 PHE B N 1
ATOM 2221 C CA . PHE B 1 116 ? -5.301 -9.914 -9.352 1 98.5 116 PHE B CA 1
ATOM 2222 C C . PHE B 1 116 ? -4.652 -10.977 -8.469 1 98.5 116 PHE B C 1
ATOM 2224 O O . PHE B 1 116 ? -5.023 -12.156 -8.531 1 98.5 116 PHE B O 1
ATOM 2231 N N . ALA B 1 117 ? -3.652 -10.562 -7.711 1 98.25 117 ALA B N 1
ATOM 2232 C CA . ALA B 1 117 ? -2.951 -11.453 -6.789 1 98.25 117 ALA B CA 1
ATOM 2233 C C . ALA B 1 117 ? -3.311 -11.133 -5.344 1 98.25 117 ALA B C 1
ATOM 2235 O O . ALA B 1 117 ? -3.592 -9.984 -5.004 1 98.25 117 ALA B O 1
ATOM 2236 N N . SER B 1 118 ? -3.326 -12.117 -4.547 1 98.62 118 SER B N 1
ATOM 2237 C CA . SER B 1 118 ? -3.445 -11.977 -3.098 1 98.62 118 SER B CA 1
ATOM 2238 C C . SER B 1 118 ? -2.344 -12.742 -2.377 1 98.62 118 SER B C 1
ATOM 2240 O O . SER B 1 118 ? -1.906 -13.797 -2.84 1 98.62 118 SER B O 1
ATOM 2242 N N . GLY B 1 119 ? -1.815 -12.195 -1.314 1 98.31 119 GLY B N 1
ATOM 2243 C CA . GLY B 1 119 ? -0.847 -12.82 -0.425 1 98.31 119 GLY B CA 1
ATOM 2244 C C . GLY B 1 119 ? -1.33 -12.914 1.01 1 98.31 119 GLY B C 1
ATOM 2245 O O . GLY B 1 119 ? -1.943 -11.977 1.527 1 98.31 119 GLY B O 1
ATOM 2246 N N . GLY B 1 120 ? -1.051 -14.047 1.636 1 98 120 GLY B N 1
ATOM 2247 C CA . GLY B 1 120 ? -1.653 -14.273 2.939 1 98 120 GLY B CA 1
ATOM 2248 C C . GLY B 1 120 ? -0.639 -14.602 4.02 1 98 120 GLY B C 1
ATOM 2249 O O . GLY B 1 120 ? 0.552 -14.75 3.734 1 98 120 GLY B O 1
ATOM 2250 N N . MET B 1 121 ? -1.184 -14.633 5.203 1 97.75 121 MET B N 1
ATOM 2251 C CA . MET B 1 121 ? -0.44 -15.133 6.352 1 97.75 121 MET B CA 1
ATOM 2252 C C . MET B 1 121 ? -0.174 -16.625 6.211 1 97.75 121 MET B C 1
ATOM 2254 O O . MET B 1 121 ? 0.664 -17.188 6.926 1 97.75 121 MET B O 1
ATOM 2258 N N . ASP B 1 122 ? -0.892 -17.328 5.336 1 96.81 122 ASP B N 1
ATOM 2259 C CA . ASP B 1 122 ? -0.682 -18.75 5.07 1 96.81 122 ASP B CA 1
ATOM 2260 C C . ASP B 1 122 ? 0.541 -18.969 4.184 1 96.81 122 ASP B C 1
ATOM 2262 O O . ASP B 1 122 ? 0.8 -20.094 3.742 1 96.81 122 ASP B O 1
ATOM 2266 N N . MET B 1 123 ? 1.251 -18 3.828 1 95.38 123 MET B N 1
ATOM 2267 C CA . MET B 1 123 ? 2.48 -18 3.039 1 95.38 123 MET B CA 1
ATOM 2268 C C . MET B 1 123 ? 2.18 -18.25 1.566 1 95.38 123 MET B C 1
ATOM 2270 O O . MET B 1 123 ? 3.098 -18.391 0.756 1 95.38 123 M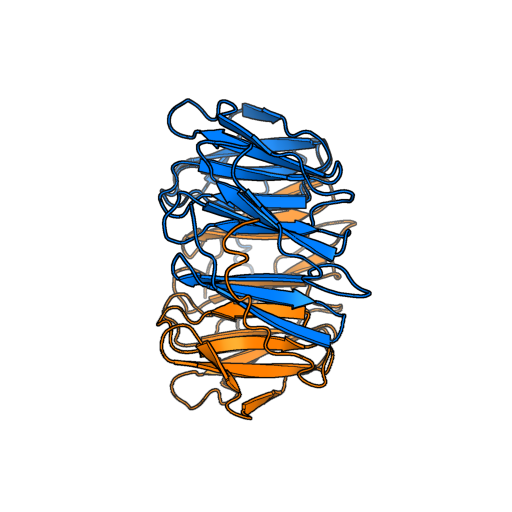ET B O 1
ATOM 2274 N N . MET B 1 124 ? 0.914 -18.219 1.224 1 94.38 124 MET B N 1
ATOM 2275 C CA . MET B 1 124 ? 0.506 -18.531 -0.141 1 94.38 124 MET B CA 1
ATOM 2276 C C . MET B 1 124 ? 0.249 -17.266 -0.946 1 94.38 124 MET B C 1
ATOM 2278 O O . MET B 1 124 ? -0.042 -16.219 -0.377 1 94.38 124 MET B O 1
ATOM 2282 N N . VAL B 1 125 ? 0.427 -17.438 -2.203 1 96.38 125 VAL B N 1
ATOM 2283 C CA . VAL B 1 125 ? 0.038 -16.438 -3.195 1 96.38 125 VAL B CA 1
ATOM 2284 C C . VAL B 1 125 ? -0.923 -17.062 -4.207 1 96.38 125 VAL B C 1
ATOM 2286 O O . VAL B 1 125 ? -0.664 -18.141 -4.73 1 96.38 125 VAL B O 1
ATOM 2289 N N . TYR B 1 126 ? -1.994 -16.406 -4.41 1 96.25 126 TYR B N 1
ATOM 2290 C CA . TYR B 1 126 ? -2.939 -16.781 -5.457 1 96.25 126 TYR B CA 1
ATOM 2291 C C . TYR B 1 126 ? -3.051 -15.68 -6.508 1 96.25 126 TYR B C 1
ATOM 2293 O O . TYR B 1 126 ? -3.053 -14.492 -6.176 1 96.25 126 TYR B O 1
ATOM 2301 N N . VAL B 1 127 ? -3.143 -16.094 -7.723 1 96.5 127 VAL B N 1
ATOM 2302 C CA . VAL B 1 127 ? -3.574 -15.227 -8.812 1 96.5 127 VAL B CA 1
ATOM 2303 C C . VAL B 1 127 ? -4.969 -15.633 -9.281 1 96.5 127 VAL B C 1
ATOM 2305 O O . VAL B 1 127 ? -5.18 -16.766 -9.711 1 96.5 127 VAL B O 1
ATOM 2308 N N . TRP B 1 128 ? -5.836 -14.703 -9.18 1 97.56 128 TRP B N 1
ATOM 2309 C CA . TRP B 1 128 ? -7.246 -14.977 -9.43 1 97.56 128 TRP B CA 1
ATOM 2310 C C . TRP B 1 128 ? -7.66 -14.453 -10.805 1 97.56 128 TRP B C 1
ATOM 2312 O O . TRP B 1 128 ? -7.133 -13.445 -11.281 1 97.56 128 TRP B O 1
ATOM 2322 N N . THR B 1 129 ? -8.617 -15.195 -11.375 1 97.44 129 THR B N 1
ATOM 2323 C CA . THR B 1 129 ? -9.328 -14.719 -12.555 1 97.44 129 THR B CA 1
ATOM 2324 C C . THR B 1 129 ? -10.656 -14.07 -12.164 1 97.44 129 THR B C 1
ATOM 2326 O O . THR B 1 129 ? -11.539 -14.727 -11.609 1 97.44 129 THR B O 1
ATOM 2329 N N . LEU B 1 130 ? -10.797 -12.867 -12.492 1 98.5 130 LEU B N 1
ATOM 2330 C CA . LEU B 1 130 ? -11.891 -12.031 -12.023 1 98.5 130 LEU B CA 1
ATOM 2331 C C . LEU B 1 130 ? -13.242 -12.625 -12.422 1 98.5 130 LEU B C 1
ATOM 2333 O O . LEU B 1 130 ? -14.164 -12.688 -11.609 1 98.5 130 LEU B O 1
ATOM 2337 N N . SER B 1 131 ? -13.383 -13.086 -13.594 1 98 131 SER B N 1
ATOM 2338 C CA . SER B 1 131 ? -14.664 -13.492 -14.156 1 98 131 SER B CA 1
ATOM 2339 C C . SER B 1 131 ? -15.039 -14.906 -13.719 1 98 131 SER B C 1
ATOM 2341 O O . SER B 1 131 ? -16.188 -15.328 -13.867 1 98 131 SER B O 1
ATOM 2343 N N . ASP B 1 132 ? -14.047 -15.641 -13.211 1 97.62 132 ASP B N 1
ATOM 2344 C CA . ASP B 1 132 ? -14.281 -17.031 -12.844 1 97.62 132 ASP B CA 1
ATOM 2345 C C . ASP B 1 132 ? -13.492 -17.422 -11.594 1 97.62 132 ASP B C 1
ATOM 2347 O O . ASP B 1 132 ? -12.352 -17.875 -11.688 1 97.62 132 ASP B O 1
ATOM 2351 N N . PRO B 1 133 ? -14.125 -17.359 -10.461 1 96.56 133 PRO B N 1
ATOM 2352 C CA . PRO B 1 133 ? -13.438 -17.594 -9.188 1 96.56 133 PRO B CA 1
ATOM 2353 C C . PRO B 1 133 ? -12.82 -18.984 -9.094 1 96.56 133 PRO B C 1
ATOM 2355 O O . PRO B 1 133 ? -11.969 -19.234 -8.242 1 96.56 133 PRO B O 1
ATOM 2358 N N . GLU B 1 134 ? -13.227 -19.938 -9.906 1 94.81 134 GLU B N 1
ATOM 2359 C CA . GLU B 1 134 ? -12.695 -21.297 -9.875 1 94.81 134 GLU B CA 1
ATOM 2360 C C . GLU B 1 134 ? -11.406 -21.406 -10.688 1 94.81 134 GLU B C 1
ATOM 2362 O O . GLU B 1 134 ? -10.672 -22.375 -10.555 1 94.81 134 GLU B O 1
ATOM 2367 N N . THR B 1 135 ? -11.227 -20.516 -11.625 1 93.38 135 THR B N 1
ATOM 2368 C CA . THR B 1 135 ? -9.984 -20.453 -12.391 1 93.38 135 THR B CA 1
ATOM 2369 C C . THR B 1 135 ? -8.945 -19.594 -11.664 1 93.38 135 THR B C 1
ATOM 2371 O O . THR B 1 135 ? -9.094 -18.375 -11.578 1 93.38 135 THR B O 1
ATOM 2374 N N . ARG B 1 136 ? -7.961 -20.219 -11.133 1 92.56 136 ARG B N 1
ATOM 2375 C CA . ARG B 1 136 ? -6.914 -19.547 -10.383 1 92.56 136 ARG B CA 1
ATOM 2376 C C . ARG B 1 136 ? -5.566 -20.234 -10.57 1 92.56 136 ARG B C 1
ATOM 2378 O O . ARG B 1 136 ? -5.512 -21.406 -10.961 1 92.56 136 ARG B O 1
ATOM 2385 N N . VAL B 1 137 ? -4.559 -19.438 -10.414 1 91.75 137 VAL B N 1
ATOM 2386 C CA . VAL B 1 137 ? -3.215 -19.984 -10.273 1 91.75 137 VAL B CA 1
ATOM 2387 C C . VAL B 1 137 ? -2.807 -19.969 -8.797 1 91.75 137 VAL B C 1
ATOM 2389 O O . VAL B 1 137 ? -2.721 -18.906 -8.18 1 91.75 137 VAL B O 1
ATOM 2392 N N . LYS B 1 138 ? -2.68 -21.094 -8.258 1 91.75 138 LYS B N 1
ATOM 2393 C CA . LYS B 1 138 ? -2.07 -21.25 -6.941 1 91.75 138 LYS B CA 1
ATOM 2394 C C . LYS B 1 138 ? -0.555 -21.391 -7.047 1 91.75 138 LYS B C 1
ATOM 2396 O O . LYS B 1 138 ? -0.061 -22.344 -7.652 1 91.75 138 LYS B O 1
ATOM 2401 N N . ILE B 1 139 ? 0.174 -20.469 -6.523 1 87.38 139 ILE B N 1
ATOM 2402 C CA . ILE B 1 139 ? 1.627 -20.578 -6.609 1 87.38 139 ILE B CA 1
ATOM 2403 C C . ILE B 1 139 ? 2.148 -21.484 -5.496 1 87.38 139 ILE B C 1
ATOM 2405 O O . ILE B 1 139 ? 2.062 -21.141 -4.316 1 87.38 139 ILE B O 1
ATOM 2409 N N . PRO B 1 140 ? 2.635 -22.594 -5.887 1 78.19 140 PRO B N 1
ATOM 2410 C CA . PRO B 1 140 ? 3.145 -23.531 -4.891 1 78.19 140 PRO B CA 1
ATOM 2411 C C . PRO B 1 140 ? 4.383 -23 -4.164 1 78.19 140 PRO B C 1
ATOM 2413 O O . PRO B 1 140 ? 5.293 -22.469 -4.797 1 78.19 140 PRO B O 1
ATOM 2416 N N . ASP B 1 141 ? 4.453 -23.109 -2.84 1 83.44 141 ASP B N 1
ATOM 2417 C CA . ASP B 1 141 ? 5.617 -22.75 -2.041 1 83.44 141 ASP B CA 1
ATOM 2418 C C . ASP B 1 141 ? 6.062 -21.312 -2.348 1 83.44 141 ASP B C 1
ATOM 2420 O O . ASP B 1 141 ? 7.258 -21.047 -2.496 1 83.44 141 ASP B O 1
ATOM 2424 N N . ALA B 1 142 ? 5.16 -20.484 -2.629 1 84.12 142 ALA B N 1
ATOM 2425 C CA . ALA B 1 142 ? 5.523 -19.109 -2.912 1 84.12 142 ALA B CA 1
ATOM 2426 C C . ALA B 1 142 ? 6.508 -18.578 -1.874 1 84.12 142 ALA B C 1
ATOM 2428 O O . ALA B 1 142 ? 7.578 -18.078 -2.225 1 84.12 142 ALA B O 1
ATOM 2429 N N . HIS B 1 143 ? 6.227 -18.656 -0.653 1 89.88 143 HIS B N 1
ATOM 2430 C CA . HIS B 1 143 ? 7.113 -18.328 0.456 1 89.88 143 HIS B CA 1
ATOM 2431 C C . HIS B 1 143 ? 7.023 -19.375 1.565 1 89.88 143 HIS B C 1
ATOM 2433 O O . HIS B 1 143 ? 6.023 -20.078 1.674 1 89.88 143 HIS B O 1
ATOM 2439 N N . ARG B 1 144 ? 8.266 -19.359 2.152 1 87.44 144 ARG B N 1
ATOM 2440 C CA . ARG B 1 144 ? 8.398 -20.344 3.229 1 87.44 144 ARG B CA 1
ATOM 2441 C C . ARG B 1 144 ? 8.727 -19.656 4.551 1 87.44 144 ARG B C 1
ATOM 2443 O O . ARG B 1 144 ? 9.328 -18.578 4.566 1 87.44 144 ARG B O 1
ATOM 2450 N N . LEU B 1 145 ? 8.102 -20.172 5.582 1 91.25 145 LEU B N 1
ATOM 2451 C CA . LEU B 1 145 ? 8.453 -19.844 6.957 1 91.25 145 LEU B CA 1
ATOM 2452 C C . LEU B 1 145 ? 7.766 -18.562 7.406 1 91.25 145 LEU B C 1
ATOM 2454 O O . LEU B 1 145 ? 7.625 -18.312 8.602 1 91.25 145 LEU B O 1
ATOM 2458 N N . HIS B 1 146 ? 7.539 -17.609 6.387 1 95.12 146 HIS B N 1
ATOM 2459 C CA . HIS B 1 146 ? 6.867 -16.375 6.781 1 95.12 146 HIS B CA 1
ATOM 2460 C C . HIS B 1 146 ? 5.789 -15.984 5.777 1 95.12 146 HIS B C 1
ATOM 2462 O O . HIS B 1 146 ? 5.812 -16.438 4.629 1 95.12 146 HIS B O 1
ATOM 2468 N N . HIS B 1 147 ? 4.875 -15.07 6.148 1 96.56 147 HIS B N 1
ATOM 2469 C CA . HIS B 1 147 ? 3.785 -14.586 5.309 1 96.56 147 HIS B CA 1
ATOM 2470 C C . HIS B 1 147 ? 4.312 -13.727 4.164 1 96.56 147 HIS B C 1
ATOM 2472 O O . HIS B 1 147 ? 5.465 -13.297 4.188 1 96.56 147 HIS B O 1
ATOM 2478 N N . VAL B 1 148 ? 3.506 -13.547 3.172 1 96.38 148 VAL B N 1
ATOM 2479 C CA . VAL B 1 148 ? 3.764 -12.617 2.078 1 96.38 148 VAL B CA 1
ATOM 2480 C C . VAL B 1 148 ? 3.742 -11.18 2.604 1 96.38 148 VAL B C 1
ATOM 2482 O O . VAL B 1 148 ? 2.799 -10.781 3.289 1 96.38 148 VAL B O 1
ATOM 2485 N N . SER B 1 149 ? 4.777 -10.438 2.336 1 96.81 149 SER B N 1
ATOM 2486 C CA . SER B 1 149 ? 4.832 -9.078 2.861 1 96.81 149 SER B CA 1
ATOM 2487 C C . SER B 1 149 ? 4.434 -8.055 1.801 1 96.81 149 SER B C 1
ATOM 2489 O O . SER B 1 149 ? 3.949 -6.973 2.127 1 96.81 149 SER B O 1
ATOM 2491 N N . SER B 1 150 ? 4.613 -8.391 0.551 1 98 150 SER B N 1
ATOM 2492 C CA . SER B 1 150 ? 4.27 -7.438 -0.502 1 98 150 SER B CA 1
ATOM 2493 C C . SER B 1 150 ? 4.145 -8.133 -1.854 1 98 150 SER B C 1
ATOM 2495 O O . SER B 1 150 ? 4.723 -9.203 -2.062 1 98 150 SER B O 1
ATOM 2497 N N . LEU B 1 151 ? 3.359 -7.539 -2.758 1 98 151 LEU B N 1
ATOM 2498 C CA . LEU B 1 151 ? 3.125 -7.973 -4.133 1 98 151 LEU B CA 1
ATOM 2499 C C . LEU B 1 151 ? 3.283 -6.805 -5.102 1 98 151 LEU B C 1
ATOM 2501 O O . LEU B 1 151 ? 2.855 -5.688 -4.809 1 98 151 LEU B O 1
ATOM 2505 N N . ALA B 1 152 ? 3.809 -7.094 -6.246 1 97.19 152 ALA B N 1
ATOM 2506 C CA . ALA B 1 152 ? 3.828 -6.102 -7.32 1 97.19 152 ALA B CA 1
ATOM 2507 C C . ALA B 1 152 ? 3.887 -6.777 -8.688 1 97.19 152 ALA B C 1
ATOM 2509 O O . ALA B 1 152 ? 4.641 -7.73 -8.883 1 97.19 152 ALA B O 1
ATOM 2510 N N . TRP B 1 153 ? 3.123 -6.242 -9.625 1 95.44 153 TRP B N 1
ATOM 2511 C CA . TRP B 1 153 ? 3.133 -6.734 -11 1 95.44 153 TRP B CA 1
ATOM 2512 C C . TRP B 1 153 ? 4.113 -5.941 -11.852 1 95.44 153 TRP B C 1
ATOM 2514 O O . TRP B 1 153 ? 4.121 -4.707 -11.82 1 95.44 153 TRP B O 1
ATOM 2524 N N . LEU B 1 154 ? 4.844 -6.707 -12.625 1 92.94 154 LEU B N 1
ATOM 2525 C CA . LEU B 1 154 ? 5.703 -6.062 -13.609 1 92.94 154 LEU B CA 1
ATOM 2526 C C . LEU B 1 154 ? 4.941 -5.809 -14.906 1 92.94 154 LEU B C 1
ATOM 2528 O O . LEU B 1 154 ? 5.113 -4.766 -15.539 1 92.94 154 LEU B O 1
ATOM 2532 N N . ASP B 1 155 ? 4.238 -6.715 -15.305 1 92.12 155 ASP B N 1
ATOM 2533 C CA . ASP B 1 155 ? 3.318 -6.73 -16.438 1 92.12 155 ASP B CA 1
ATOM 2534 C C . ASP B 1 155 ? 2.186 -7.73 -16.219 1 92.12 155 ASP B C 1
ATOM 2536 O O . ASP B 1 155 ? 2.018 -8.242 -15.109 1 92.12 155 ASP B O 1
ATOM 2540 N N . GLU B 1 156 ? 1.432 -8.008 -17.172 1 93.5 156 GLU B N 1
ATOM 2541 C CA . GLU B 1 156 ? 0.222 -8.797 -16.969 1 93.5 156 GLU B CA 1
ATOM 2542 C C . GLU B 1 156 ? 0.559 -10.273 -16.75 1 93.5 156 GLU B C 1
ATOM 2544 O O . GLU B 1 156 ? -0.314 -11.062 -16.391 1 93.5 156 GLU B O 1
ATOM 2549 N N . HIS B 1 157 ? 1.832 -10.68 -16.828 1 91.5 157 HIS B N 1
ATOM 2550 C CA . HIS B 1 157 ? 2.195 -12.086 -16.688 1 91.5 157 HIS B CA 1
ATOM 2551 C C . HIS B 1 157 ? 3.334 -12.258 -15.688 1 91.5 157 HIS B C 1
ATOM 2553 O O . HIS B 1 157 ? 3.836 -13.375 -15.5 1 91.5 157 HIS B O 1
ATOM 2559 N N . THR B 1 158 ? 3.787 -11.242 -15.062 1 91.94 158 THR B N 1
ATOM 2560 C CA . THR B 1 158 ? 4.934 -11.352 -14.164 1 91.94 158 THR B CA 1
ATOM 2561 C C . THR B 1 158 ? 4.633 -10.695 -12.82 1 91.94 158 THR B C 1
ATOM 2563 O O . THR B 1 158 ? 4.348 -9.5 -12.758 1 91.94 158 THR B O 1
ATOM 2566 N N . LEU B 1 159 ? 4.719 -11.445 -11.711 1 93.44 159 LEU B N 1
ATOM 2567 C CA . LEU B 1 159 ? 4.43 -11.016 -10.352 1 93.44 159 LEU B CA 1
ATOM 2568 C C . LEU B 1 159 ? 5.668 -11.133 -9.469 1 93.44 159 LEU B C 1
ATOM 2570 O O . LEU B 1 159 ? 6.363 -12.156 -9.5 1 93.44 159 LEU B O 1
ATOM 2574 N N . ILE B 1 160 ? 5.984 -10.039 -8.75 1 93.38 160 ILE B N 1
ATOM 2575 C CA . ILE B 1 160 ? 7.02 -10.055 -7.723 1 93.38 160 ILE B CA 1
ATOM 2576 C C . ILE B 1 160 ? 6.383 -10.195 -6.344 1 93.38 160 ILE B C 1
ATOM 2578 O O . ILE B 1 160 ? 5.371 -9.555 -6.051 1 93.38 160 ILE B O 1
ATOM 2582 N N . THR B 1 161 ? 6.93 -11.086 -5.562 1 94.56 161 THR B N 1
ATOM 2583 C CA . THR B 1 161 ? 6.48 -11.242 -4.184 1 94.56 161 THR B CA 1
ATOM 2584 C C . THR B 1 161 ? 7.656 -11.117 -3.217 1 94.56 161 THR B C 1
ATOM 2586 O O . THR B 1 161 ? 8.773 -11.516 -3.537 1 94.56 161 THR B O 1
ATOM 2589 N N . THR B 1 162 ? 7.395 -10.523 -2.121 1 94.69 162 THR B N 1
ATOM 2590 C CA . THR B 1 162 ? 8.375 -10.445 -1.046 1 94.69 162 THR B CA 1
ATOM 2591 C C . THR B 1 162 ? 7.84 -11.102 0.223 1 94.69 162 THR B C 1
ATOM 2593 O O . THR B 1 162 ? 6.629 -11.219 0.406 1 94.69 162 THR B O 1
ATOM 2596 N N . SER B 1 163 ? 8.773 -11.523 1.061 1 95.5 163 SER B N 1
ATOM 2597 C CA . SER B 1 163 ? 8.5 -12.102 2.371 1 95.5 163 SER B CA 1
ATOM 2598 C C . SER B 1 163 ? 9.695 -11.953 3.303 1 95.5 163 SER B C 1
ATOM 2600 O O . SER B 1 163 ? 10.836 -11.836 2.846 1 95.5 163 SER B O 1
ATOM 2602 N N . HIS B 1 164 ? 9.422 -12.031 4.562 1 94.19 164 HIS B N 1
ATOM 2603 C CA . HIS B 1 164 ? 10.484 -12.031 5.555 1 94.19 164 HIS B CA 1
ATOM 2604 C C . HIS B 1 164 ? 11.203 -13.375 5.598 1 94.19 164 HIS B C 1
ATOM 2606 O O . HIS B 1 164 ? 12.18 -13.539 6.332 1 94.19 164 HIS B O 1
ATOM 2612 N N . ASP B 1 165 ? 10.805 -14.32 4.773 1 90.56 165 ASP B N 1
ATOM 2613 C CA . ASP B 1 165 ? 11.508 -15.594 4.688 1 90.56 165 ASP B CA 1
ATOM 2614 C C . ASP B 1 165 ? 12.812 -15.461 3.906 1 90.56 165 ASP B C 1
ATOM 2616 O O . ASP B 1 165 ? 13.391 -16.453 3.48 1 90.56 165 ASP B O 1
ATOM 2620 N N . ALA B 1 166 ? 13.195 -14.242 3.617 1 88.62 166 ALA B N 1
ATOM 2621 C CA . ALA B 1 166 ? 14.43 -13.898 2.928 1 88.62 166 ALA B CA 1
ATOM 2622 C C . ALA B 1 166 ? 14.352 -14.25 1.445 1 88.62 166 ALA B C 1
ATOM 2624 O O . ALA B 1 166 ? 15.312 -14.758 0.868 1 88.62 166 ALA B O 1
ATOM 2625 N N . SER B 1 167 ? 13.227 -13.938 0.893 1 87.81 167 SER B N 1
ATOM 2626 C CA . SER B 1 167 ? 13.102 -14.203 -0.537 1 87.81 167 SER B CA 1
ATOM 2627 C C . SER B 1 167 ? 12.344 -13.086 -1.241 1 87.81 167 SER B C 1
ATOM 2629 O O . SER B 1 167 ? 11.383 -12.539 -0.696 1 87.81 167 SER B O 1
ATOM 2631 N N . VAL B 1 168 ? 12.914 -12.672 -2.297 1 90 168 VAL B N 1
ATOM 2632 C CA . VAL B 1 168 ? 12.219 -11.953 -3.365 1 90 168 VAL B CA 1
ATOM 2633 C C . VAL B 1 168 ? 12.008 -12.883 -4.559 1 90 168 VAL B C 1
ATOM 2635 O O . VAL B 1 168 ? 12.969 -13.438 -5.098 1 90 168 VAL B O 1
ATOM 2638 N N . LYS B 1 169 ? 10.82 -13.031 -4.922 1 89.81 169 LYS B N 1
ATOM 2639 C CA . LYS B 1 169 ? 10.562 -14 -5.98 1 89.81 169 LYS B CA 1
ATOM 2640 C C . LYS B 1 169 ? 9.789 -13.375 -7.133 1 89.81 169 LYS B C 1
ATOM 2642 O O . LYS B 1 169 ? 8.938 -12.508 -6.918 1 89.81 169 LYS B O 1
ATOM 2647 N N . GLU B 1 170 ? 10.164 -13.797 -8.281 1 89.75 170 GLU B N 1
ATOM 2648 C CA . GLU B 1 170 ? 9.5 -13.43 -9.531 1 89.75 170 GLU B CA 1
ATOM 2649 C C . GLU B 1 170 ? 8.781 -14.625 -10.148 1 89.75 170 GLU B C 1
ATOM 2651 O O . GLU B 1 170 ? 9.375 -15.688 -10.328 1 89.75 170 GLU B O 1
ATOM 2656 N N . TRP B 1 171 ? 7.547 -14.391 -10.5 1 89.31 171 TRP B N 1
ATOM 2657 C CA . TRP B 1 171 ? 6.723 -15.461 -11.055 1 89.31 171 TRP B CA 1
ATOM 2658 C C . TRP B 1 171 ? 6.203 -15.086 -12.438 1 89.31 171 TRP B C 1
ATOM 2660 O O . TRP B 1 171 ? 5.582 -14.031 -12.609 1 89.31 171 TRP B O 1
ATOM 2670 N N . SER B 1 172 ? 6.461 -15.953 -13.414 1 89.38 172 SER B N 1
ATOM 2671 C CA . SER B 1 172 ? 5.789 -15.852 -14.703 1 89.38 172 SER B CA 1
ATOM 2672 C C . SER B 1 172 ? 4.477 -16.625 -14.703 1 89.38 172 SER B C 1
ATOM 2674 O O . SER B 1 172 ? 4.465 -17.844 -14.5 1 89.38 172 SER B O 1
ATOM 2676 N N . ILE B 1 173 ? 3.414 -15.906 -14.93 1 88.5 173 ILE B N 1
ATOM 2677 C CA . ILE B 1 173 ? 2.078 -16.484 -14.82 1 88.5 173 ILE B CA 1
ATOM 2678 C C . ILE B 1 173 ? 1.525 -16.781 -16.219 1 88.5 173 ILE B C 1
ATOM 2680 O O . ILE B 1 173 ? 1.546 -15.914 -17.094 1 88.5 173 ILE B O 1
ATOM 2684 N N . SER B 1 174 ? 1.061 -17.953 -16.422 1 87.69 174 SER B N 1
ATOM 2685 C CA . SER B 1 174 ? 0.364 -18.359 -17.641 1 87.69 174 SER B CA 1
ATOM 2686 C C . SER B 1 174 ? -1.11 -18.641 -17.359 1 87.69 174 SER B C 1
ATOM 2688 O O . SER B 1 174 ? -1.446 -19.375 -16.438 1 87.69 174 SER B O 1
ATOM 2690 N N . TYR B 1 175 ? -1.911 -17.875 -18.141 1 84.25 175 TYR B N 1
ATOM 2691 C CA . TYR B 1 175 ? -3.346 -18.062 -17.953 1 84.25 175 TYR B CA 1
ATOM 2692 C C . TYR B 1 175 ? -3.885 -19.094 -18.938 1 84.25 175 TYR B C 1
ATOM 2694 O O . TYR B 1 175 ? -3.375 -19.219 -20.047 1 84.25 175 TYR B O 1
ATOM 2702 N N . LYS B 1 176 ? -4.762 -19.984 -18.516 1 70.31 176 LYS B N 1
ATOM 2703 C CA . LYS B 1 176 ? -5.387 -20.984 -19.375 1 70.31 176 LYS B CA 1
ATOM 2704 C C . LYS B 1 176 ? -6.5 -20.359 -20.219 1 70.31 176 LYS B C 1
ATOM 2706 O O . LYS B 1 176 ? -7.145 -19.406 -19.797 1 70.31 176 LYS B O 1
#

Solvent-accessible surface area (backbone atoms only — not comparable to full-atom values): 17942 Å² total; per-residue (Å²): 134,77,76,71,55,57,59,49,58,50,72,62,75,80,47,29,27,37,32,58,37,67,39,75,85,59,49,35,37,44,32,26,12,56,80,14,32,31,42,40,23,37,41,61,92,88,39,80,36,86,62,88,43,70,40,79,55,85,25,32,30,52,32,62,45,60,30,80,84,41,52,32,36,42,34,28,6,55,63,19,35,37,38,29,23,26,46,89,64,77,49,37,78,68,47,64,39,76,75,58,88,29,34,29,56,43,70,37,58,25,80,71,60,48,37,33,35,40,22,13,61,59,16,40,35,39,37,40,31,63,92,39,63,85,49,62,48,73,46,76,78,62,39,55,102,30,32,42,51,28,60,42,61,80,44,75,38,28,40,36,39,23,12,64,52,21,28,46,34,38,32,41,56,73,85,131,145,71,85,75,51,63,58,50,60,50,74,64,76,83,47,29,26,37,31,58,37,68,39,75,83,58,50,35,37,41,30,26,13,56,82,14,32,32,42,39,25,37,40,59,90,88,38,79,35,86,61,88,43,70,40,79,55,85,25,32,29,54,34,63,44,60,31,80,84,40,52,33,38,41,35,29,7,55,63,19,34,37,38,29,24,27,47,88,64,77,48,37,80,68,47,64,38,76,76,57,86,29,34,29,58,43,70,38,58,25,80,72,60,49,37,34,35,39,23,14,61,59,15,39,36,38,38,39,31,64,93,38,60,84,49,62,48,74,46,77,77,61,39,56,101,29,31,43,52,28,60,43,62,80,44,75,39,27,39,36,40,24,13,64,53,21,28,44,31,36,32,41,56,74,84,133